Protein AF-A0A8S0QSQ4-F1 (afdb_monomer)

Sequence (179 aa):
MLLMQINSSLIIIHLLSYVNIFTGEYEYCIIQISDLVSRMQKDWPTLACPSGDGFKFWSHEWDKHGTCTTLDQHTYFQSALDLKKKANLLQVLKNAGIQPGKFYSLESVKQAIEEGIGYAPSIECNVDSSGNNQLFQVYLCVDTSASNFIQCPVFPHERCGSEIEFPSFSDQLDSHDEL

Structure (mmCIF, N/CA/C/O backbone):
data_AF-A0A8S0QSQ4-F1
#
_entry.id   AF-A0A8S0QSQ4-F1
#
loop_
_atom_site.group_PDB
_atom_site.id
_atom_site.type_symbol
_atom_site.label_atom_id
_atom_site.label_alt_id
_atom_site.label_comp_id
_atom_site.label_asym_id
_atom_site.label_entity_id
_atom_site.label_seq_id
_atom_site.pdbx_PDB_ins_code
_atom_site.Cartn_x
_atom_site.Cartn_y
_atom_site.Cartn_z
_atom_site.occupancy
_atom_site.B_iso_or_equiv
_atom_site.auth_seq_id
_atom_site.auth_comp_id
_atom_site.auth_asym_id
_atom_site.auth_atom_id
_atom_site.pdbx_PDB_model_num
ATOM 1 N N . MET A 1 1 ? 6.260 -9.760 -2.078 1.00 81.00 1 MET A N 1
ATOM 2 C CA . MET A 1 1 ? 5.383 -9.161 -1.050 1.00 81.00 1 MET A CA 1
ATOM 3 C C . MET A 1 1 ? 5.016 -7.763 -1.500 1.00 81.00 1 MET A C 1
ATOM 5 O O . MET A 1 1 ? 5.925 -6.998 -1.787 1.00 81.00 1 MET A O 1
ATOM 9 N N . LEU A 1 2 ? 3.724 -7.466 -1.623 1.00 85.94 2 LEU A N 1
ATOM 10 C CA . LEU A 1 2 ? 3.205 -6.124 -1.864 1.00 85.94 2 LEU A CA 1
ATOM 11 C C . LEU A 1 2 ? 2.980 -5.439 -0.517 1.00 85.94 2 LEU A C 1
ATOM 13 O O . LEU A 1 2 ? 2.249 -5.962 0.325 1.00 85.94 2 LEU A O 1
ATOM 17 N N . LEU A 1 3 ? 3.582 -4.271 -0.345 1.00 83.75 3 LEU A N 1
ATOM 18 C CA . LEU A 1 3 ? 3.400 -3.415 0.813 1.00 83.75 3 LEU A CA 1
ATOM 19 C C . LEU A 1 3 ? 2.612 -2.175 0.417 1.00 83.75 3 LEU A C 1
ATOM 21 O O . LEU A 1 3 ? 2.991 -1.447 -0.503 1.00 83.75 3 LEU A O 1
ATOM 25 N N . MET A 1 4 ? 1.530 -1.936 1.142 1.00 85.31 4 MET A N 1
ATOM 26 C CA . MET A 1 4 ? 0.654 -0.797 0.954 1.00 85.31 4 MET A CA 1
ATOM 27 C C . MET A 1 4 ? 0.644 0.065 2.210 1.00 85.31 4 MET A C 1
ATOM 29 O O . MET A 1 4 ? 0.297 -0.417 3.284 1.00 85.31 4 MET A O 1
ATOM 33 N N . GLN A 1 5 ? 1.001 1.337 2.075 1.00 84.62 5 GLN A N 1
ATOM 34 C CA . GLN A 1 5 ? 0.963 2.302 3.166 1.00 84.62 5 GLN A CA 1
ATOM 35 C C . GLN A 1 5 ? -0.334 3.106 3.122 1.00 84.62 5 GLN A C 1
ATOM 37 O O . GLN A 1 5 ? -0.782 3.548 2.064 1.00 84.62 5 GLN A O 1
ATOM 42 N N . ILE A 1 6 ? -0.929 3.301 4.290 1.00 80.94 6 ILE A N 1
ATOM 43 C CA . ILE A 1 6 ? -2.139 4.089 4.476 1.00 80.94 6 ILE A CA 1
ATOM 44 C C . ILE A 1 6 ? -1.739 5.565 4.624 1.00 80.94 6 ILE A C 1
ATOM 46 O O . ILE A 1 6 ? -1.000 5.916 5.541 1.00 80.94 6 ILE A O 1
ATOM 50 N N . ASN A 1 7 ? -2.180 6.430 3.703 1.00 70.06 7 ASN A N 1
ATOM 51 C CA . ASN A 1 7 ? -1.914 7.870 3.755 1.00 70.06 7 ASN A CA 1
ATOM 52 C C . ASN A 1 7 ? -3.031 8.701 3.113 1.00 70.06 7 ASN A C 1
ATOM 54 O O . ASN A 1 7 ? -3.404 8.449 1.977 1.00 70.06 7 ASN A O 1
ATOM 58 N N . SER A 1 8 ? -3.482 9.755 3.785 1.00 53.91 8 SER A N 1
ATOM 59 C CA . SER A 1 8 ? -4.371 10.802 3.260 1.00 53.91 8 SER A CA 1
ATOM 60 C C . SER A 1 8 ? -5.505 10.324 2.333 1.00 53.91 8 SER A C 1
ATOM 62 O O . SER A 1 8 ? -5.667 10.818 1.224 1.00 53.91 8 SER A O 1
ATOM 64 N N . SER A 1 9 ? -6.286 9.334 2.771 1.00 51.47 9 SER A N 1
ATOM 65 C CA . SER A 1 9 ? -7.407 8.686 2.053 1.00 51.47 9 SER A CA 1
ATOM 66 C C . SER A 1 9 ? -6.995 7.804 0.877 1.00 51.47 9 SER A C 1
ATOM 68 O O . SER A 1 9 ? -7.840 7.259 0.165 1.00 51.47 9 SER A O 1
ATOM 70 N N . LEU A 1 10 ? -5.695 7.617 0.691 1.00 55.03 10 LEU A N 1
ATOM 71 C CA . LEU A 1 10 ? -5.087 6.776 -0.316 1.00 55.03 10 LEU A CA 1
ATOM 72 C C . LEU A 1 10 ? -4.335 5.626 0.348 1.00 55.03 10 LEU A C 1
ATOM 74 O O . LEU A 1 10 ? -3.854 5.677 1.477 1.00 55.03 10 LEU A O 1
ATOM 78 N N . ILE A 1 11 ? -4.247 4.544 -0.402 1.00 69.00 11 ILE A N 1
ATOM 79 C CA . ILE A 1 11 ? -3.438 3.389 -0.050 1.00 69.00 11 ILE A CA 1
ATOM 80 C C . ILE A 1 11 ? -2.331 3.376 -1.075 1.00 69.00 11 ILE A C 1
ATOM 82 O O . ILE A 1 11 ? -2.602 3.055 -2.223 1.00 69.00 11 ILE A O 1
ATOM 86 N N . ILE A 1 12 ? -1.130 3.796 -0.731 1.00 67.50 12 ILE A N 1
ATOM 87 C CA . ILE A 1 12 ? -0.046 3.916 -1.706 1.00 67.50 12 ILE A CA 1
ATOM 88 C C . ILE A 1 12 ? 0.798 2.651 -1.693 1.00 67.50 12 ILE A C 1
ATOM 90 O O . ILE A 1 12 ? 0.898 1.987 -0.662 1.00 67.50 12 ILE A O 1
ATOM 94 N N . ILE A 1 13 ? 1.403 2.293 -2.822 1.00 75.75 13 ILE A N 1
ATOM 95 C CA . ILE A 1 13 ? 2.434 1.252 -2.793 1.00 75.75 13 ILE A CA 1
ATOM 96 C C . ILE A 1 13 ? 3.633 1.835 -2.043 1.00 75.75 13 ILE A C 1
ATOM 98 O O . ILE A 1 13 ? 3.981 2.998 -2.225 1.00 75.75 13 ILE A O 1
ATOM 102 N N . HIS A 1 14 ? 4.229 1.046 -1.162 1.00 68.12 14 HIS A N 1
ATOM 103 C CA . HIS A 1 14 ? 5.520 1.370 -0.567 1.00 68.12 14 HIS A CA 1
ATOM 104 C C . HIS A 1 14 ? 6.611 0.536 -1.232 1.00 68.12 14 HIS A C 1
ATOM 106 O O . HIS A 1 14 ? 7.651 1.076 -1.577 1.00 68.12 14 HIS A O 1
ATOM 112 N N . LEU A 1 15 ? 6.338 -0.759 -1.449 1.00 71.88 15 LEU A N 1
ATOM 113 C CA . LEU A 1 15 ? 7.323 -1.729 -1.913 1.00 71.88 15 LEU A CA 1
ATOM 114 C C . LEU A 1 15 ? 6.680 -2.964 -2.578 1.00 71.88 15 LEU A C 1
ATOM 116 O O . LEU A 1 15 ? 5.658 -3.468 -2.106 1.00 71.88 15 LEU A O 1
ATOM 120 N N . LEU A 1 16 ? 7.338 -3.514 -3.605 1.00 67.62 16 LEU A N 1
ATOM 121 C CA . LEU A 1 16 ? 7.189 -4.901 -4.048 1.00 67.62 16 LEU A CA 1
ATOM 122 C C . LEU A 1 16 ? 8.541 -5.624 -3.894 1.00 67.62 16 LEU A C 1
ATOM 124 O O . LEU A 1 16 ? 9.478 -5.344 -4.622 1.00 67.62 16 LEU A O 1
ATOM 128 N N . SER A 1 17 ? 8.681 -6.559 -2.953 1.00 70.62 17 SER A N 1
ATOM 129 C CA . SER A 1 17 ? 9.972 -7.238 -2.712 1.00 70.62 17 SER A CA 1
ATOM 130 C C . SER A 1 17 ? 9.924 -8.750 -2.885 1.00 70.62 17 SER A C 1
ATOM 132 O O . SER A 1 17 ? 8.894 -9.392 -2.645 1.00 70.62 17 SER A O 1
ATOM 134 N N . TYR A 1 18 ? 11.072 -9.317 -3.263 1.00 63.50 18 TYR A N 1
ATOM 135 C CA . TYR A 1 18 ? 11.344 -10.750 -3.228 1.00 63.50 18 TYR A CA 1
ATOM 136 C C . TYR A 1 18 ? 12.173 -11.121 -1.997 1.00 63.50 18 TYR A C 1
ATOM 138 O O . TYR A 1 18 ? 13.076 -10.386 -1.601 1.00 63.50 18 TYR A O 1
ATOM 146 N N . VAL A 1 19 ? 11.882 -12.275 -1.396 1.00 56.47 19 VAL A N 1
ATOM 147 C CA . VAL A 1 19 ? 12.707 -12.841 -0.324 1.00 56.47 19 VAL A CA 1
ATOM 148 C C . VAL A 1 19 ? 13.729 -13.779 -0.983 1.00 56.47 19 VAL A C 1
ATOM 150 O O . VAL A 1 19 ? 13.342 -14.796 -1.551 1.00 56.47 19 VAL A O 1
ATOM 153 N N . ASN A 1 20 ? 15.020 -13.435 -0.891 1.00 53.50 20 ASN A N 1
ATOM 154 C CA . ASN A 1 20 ? 16.199 -14.281 -1.175 1.00 53.50 20 ASN A CA 1
ATOM 155 C C . ASN A 1 20 ? 16.679 -14.526 -2.624 1.00 53.50 20 ASN A C 1
ATOM 157 O O . ASN A 1 20 ? 17.261 -15.580 -2.876 1.00 53.50 20 ASN A O 1
ATOM 161 N N . ILE A 1 21 ? 16.565 -13.586 -3.566 1.00 53.88 21 ILE A N 1
ATOM 162 C CA . ILE A 1 21 ? 17.275 -13.714 -4.858 1.00 53.88 21 ILE A CA 1
ATOM 163 C C . ILE A 1 21 ? 17.838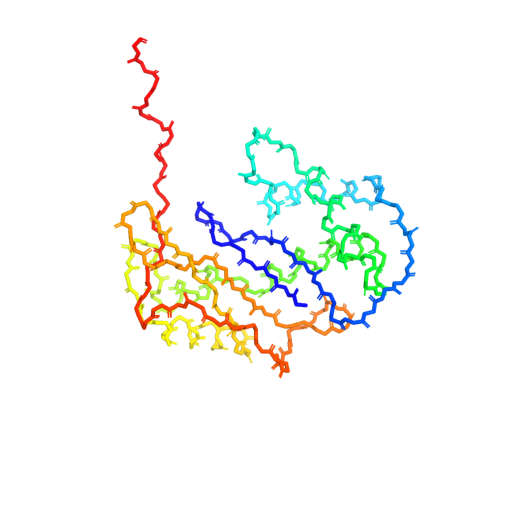 -12.347 -5.265 1.00 53.88 21 ILE A C 1
ATOM 165 O O . ILE A 1 21 ? 17.093 -11.387 -5.278 1.00 53.88 21 ILE A O 1
ATOM 169 N N . PHE A 1 22 ? 19.133 -12.239 -5.579 1.00 51.88 22 PHE A N 1
ATOM 170 C CA . PHE A 1 22 ? 19.741 -11.043 -6.187 1.00 51.88 22 PHE A CA 1
ATOM 171 C C . PHE A 1 22 ? 20.094 -11.388 -7.637 1.00 51.88 22 PHE A C 1
ATOM 173 O O . PHE A 1 22 ? 20.824 -12.358 -7.848 1.00 51.88 22 PHE A O 1
ATOM 180 N N . THR A 1 23 ? 19.567 -10.660 -8.629 1.00 54.38 23 THR A N 1
ATOM 181 C CA . THR A 1 23 ? 19.731 -11.030 -10.054 1.00 54.38 23 THR A CA 1
ATOM 182 C C . THR A 1 23 ? 20.682 -10.135 -10.862 1.00 54.38 23 THR A C 1
ATOM 184 O O . THR A 1 23 ? 20.848 -10.358 -12.057 1.00 54.38 23 THR A O 1
ATOM 187 N N . GLY A 1 24 ? 21.413 -9.216 -10.219 1.00 54.09 24 GLY A N 1
ATOM 188 C CA . GLY A 1 24 ? 22.446 -8.381 -10.856 1.00 54.09 24 GLY A CA 1
ATOM 189 C C . GLY A 1 24 ? 22.080 -6.894 -10.941 1.00 54.09 24 GLY A C 1
ATOM 190 O O . GLY A 1 24 ? 20.951 -6.500 -10.664 1.00 54.09 24 GLY A O 1
ATOM 191 N N . GLU A 1 25 ? 23.064 -6.057 -11.288 1.00 53.84 25 GLU A N 1
ATOM 192 C CA . GLU A 1 25 ? 22.948 -4.591 -11.341 1.00 53.84 25 GLU A CA 1
ATOM 193 C C . GLU A 1 25 ? 22.304 -4.130 -12.662 1.00 53.84 25 GLU A C 1
ATOM 195 O O . GLU A 1 25 ? 22.991 -3.809 -13.631 1.00 53.84 25 GLU A O 1
ATOM 200 N N . TYR A 1 26 ? 20.971 -4.112 -12.724 1.00 61.22 26 TYR A N 1
ATOM 201 C CA . TYR A 1 26 ? 20.241 -3.415 -13.788 1.00 61.22 26 TYR A CA 1
ATOM 202 C C . TYR A 1 26 ? 19.929 -1.986 -13.339 1.00 61.22 26 TYR A C 1
ATOM 204 O O . TYR A 1 26 ? 19.136 -1.784 -12.422 1.00 61.22 26 TYR A O 1
ATOM 212 N N . GLU A 1 27 ? 20.551 -1.001 -13.986 1.00 71.94 27 GLU A N 1
ATOM 213 C CA . GLU A 1 27 ? 20.380 0.422 -13.674 1.00 71.94 27 GLU A CA 1
ATOM 214 C C . GLU A 1 27 ? 18.947 0.905 -13.962 1.00 71.94 27 GLU A C 1
ATOM 216 O O . GLU A 1 27 ? 18.327 0.521 -14.959 1.00 71.94 27 GLU A O 1
ATOM 221 N N . TYR A 1 28 ? 18.412 1.760 -13.085 1.00 79.94 28 TYR A N 1
ATOM 222 C CA . TYR A 1 28 ? 17.082 2.340 -13.247 1.00 79.94 28 TYR A CA 1
ATOM 223 C C . TYR A 1 28 ? 16.980 3.222 -14.508 1.00 79.94 28 TYR A C 1
ATOM 225 O O . TYR A 1 28 ? 17.769 4.148 -14.690 1.00 79.94 28 TYR A O 1
ATOM 233 N N . CYS A 1 29 ? 15.968 3.001 -15.361 1.00 85.88 29 CYS A N 1
ATOM 234 C CA . CYS A 1 29 ? 15.795 3.738 -16.614 1.00 85.88 29 CYS A CA 1
ATOM 235 C C . CYS A 1 29 ? 14.387 4.335 -16.768 1.00 85.88 29 CYS A C 1
ATOM 237 O O . CYS A 1 29 ? 13.441 3.676 -17.194 1.00 85.88 29 CYS A O 1
ATOM 239 N N . ILE A 1 30 ? 14.264 5.647 -16.550 1.00 84.88 30 ILE A N 1
ATOM 240 C CA . ILE A 1 30 ? 12.979 6.364 -16.632 1.00 84.88 30 ILE A CA 1
ATOM 241 C C . ILE A 1 30 ? 12.222 6.169 -17.959 1.00 84.88 30 ILE A C 1
ATOM 243 O O . ILE A 1 30 ? 10.993 6.148 -17.982 1.00 84.88 30 ILE A O 1
ATOM 247 N N . ILE A 1 31 ? 12.943 6.003 -19.072 1.00 88.75 31 ILE A N 1
ATOM 248 C CA . ILE A 1 31 ? 12.343 5.829 -20.402 1.00 88.75 31 ILE A CA 1
ATOM 249 C C . ILE A 1 31 ? 11.525 4.535 -20.459 1.00 88.75 31 ILE A C 1
ATOM 251 O O . ILE A 1 31 ? 10.460 4.523 -21.079 1.00 88.75 31 ILE A O 1
ATOM 255 N N . GLN A 1 32 ? 11.979 3.480 -19.771 1.00 92.56 32 GLN A N 1
ATOM 256 C CA . GLN A 1 32 ? 11.302 2.184 -19.755 1.00 92.56 32 GLN A CA 1
ATOM 257 C C . GLN A 1 32 ? 9.939 2.234 -19.076 1.00 92.56 32 GLN A C 1
ATOM 259 O O . GLN A 1 32 ? 9.152 1.339 -19.321 1.00 92.56 32 GLN A O 1
ATOM 264 N N . ILE A 1 33 ? 9.653 3.252 -18.258 1.00 95.25 33 ILE A N 1
ATOM 265 C CA . ILE A 1 33 ? 8.409 3.370 -17.481 1.00 95.25 33 ILE A CA 1
ATOM 266 C C . ILE A 1 33 ? 7.618 4.637 -17.816 1.00 95.25 33 ILE A C 1
ATOM 268 O O . ILE A 1 33 ? 6.733 5.037 -17.060 1.00 95.25 33 ILE A O 1
ATOM 272 N N . SER A 1 34 ? 7.967 5.317 -18.910 1.00 95.75 34 SER A N 1
ATOM 273 C CA . SER A 1 34 ? 7.414 6.633 -19.252 1.00 95.75 34 SER A CA 1
ATOM 274 C C . SER A 1 34 ? 5.881 6.643 -19.355 1.00 95.75 34 SER A C 1
ATOM 276 O O . SER A 1 34 ? 5.245 7.613 -18.946 1.00 95.75 34 SER A O 1
ATOM 278 N N . ASP A 1 35 ? 5.279 5.545 -19.813 1.00 97.69 35 ASP A N 1
ATOM 279 C CA . ASP A 1 35 ? 3.831 5.325 -19.881 1.00 97.69 35 ASP A CA 1
ATOM 280 C C . ASP A 1 35 ? 3.171 5.118 -18.504 1.00 97.69 35 ASP A C 1
ATOM 282 O O . ASP A 1 35 ? 1.971 5.358 -18.344 1.00 97.69 35 ASP A O 1
ATOM 286 N N . LEU A 1 36 ? 3.943 4.717 -17.490 1.00 97.62 36 LEU A N 1
ATOM 287 C CA . LEU A 1 36 ? 3.464 4.457 -16.132 1.00 97.62 36 LEU A CA 1
ATOM 288 C C . LEU A 1 36 ? 3.554 5.681 -15.217 1.00 97.62 36 LEU A C 1
ATOM 290 O O . LEU A 1 36 ? 2.856 5.719 -14.203 1.00 97.62 36 LEU A O 1
ATOM 294 N N . VAL A 1 37 ? 4.362 6.691 -15.564 1.00 96.38 37 VAL A N 1
ATOM 295 C CA . VAL A 1 37 ? 4.702 7.822 -14.678 1.00 96.38 37 VAL A CA 1
ATOM 296 C C . VAL A 1 37 ? 3.467 8.481 -14.065 1.00 96.38 37 VAL A C 1
ATOM 298 O O . VAL A 1 37 ? 3.406 8.639 -12.850 1.00 96.38 37 VAL A O 1
ATOM 301 N N . SER A 1 38 ? 2.439 8.809 -14.854 1.00 96.19 38 SER A N 1
ATOM 302 C CA . SER A 1 38 ? 1.236 9.464 -14.315 1.00 96.19 38 SER A CA 1
ATOM 303 C C . SER A 1 38 ? 0.474 8.590 -13.311 1.00 96.19 38 SER A C 1
ATOM 305 O O . SER A 1 38 ? -0.090 9.105 -12.346 1.00 96.19 38 SER A O 1
ATOM 307 N N . ARG A 1 39 ? 0.464 7.262 -13.502 1.00 95.69 39 ARG A N 1
ATOM 308 C CA . ARG A 1 39 ? -0.117 6.324 -12.527 1.00 95.69 39 ARG A CA 1
ATOM 309 C C . ARG A 1 39 ? 0.759 6.232 -11.287 1.00 95.69 39 ARG A C 1
ATOM 311 O O . ARG A 1 39 ? 0.234 6.268 -10.184 1.00 95.69 39 ARG A O 1
ATOM 318 N N . MET A 1 40 ? 2.077 6.178 -11.452 1.00 94.88 40 MET A N 1
ATOM 319 C CA . MET A 1 40 ? 3.018 6.123 -10.333 1.00 94.88 40 MET A CA 1
ATOM 320 C C . MET A 1 40 ? 2.959 7.376 -9.456 1.00 94.88 40 MET A C 1
ATOM 322 O O . MET A 1 40 ? 2.915 7.253 -8.239 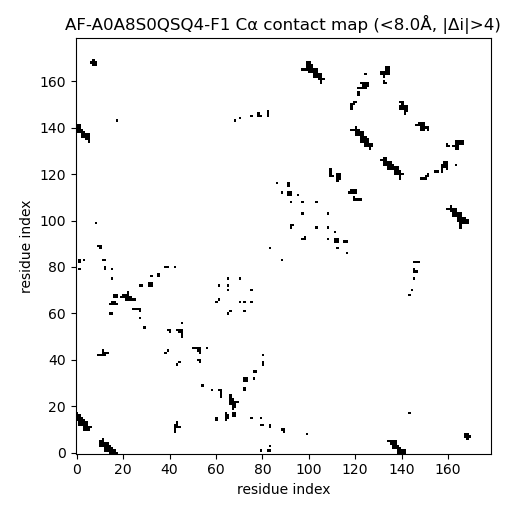1.00 94.88 40 MET A O 1
ATOM 326 N N . GLN A 1 41 ? 2.846 8.571 -10.042 1.00 94.25 41 GLN A N 1
ATOM 327 C CA . GLN A 1 41 ? 2.668 9.819 -9.286 1.00 94.25 41 GLN A CA 1
ATOM 328 C C . GLN A 1 41 ? 1.404 9.803 -8.417 1.00 94.25 41 GLN A C 1
ATOM 330 O O . GLN A 1 41 ? 1.394 10.374 -7.332 1.00 94.25 41 GLN A O 1
ATOM 335 N N . LYS A 1 42 ? 0.341 9.140 -8.883 1.00 91.94 42 LYS A N 1
ATOM 336 C CA . LYS A 1 42 ? -0.930 9.037 -8.161 1.00 91.94 42 LYS A CA 1
ATOM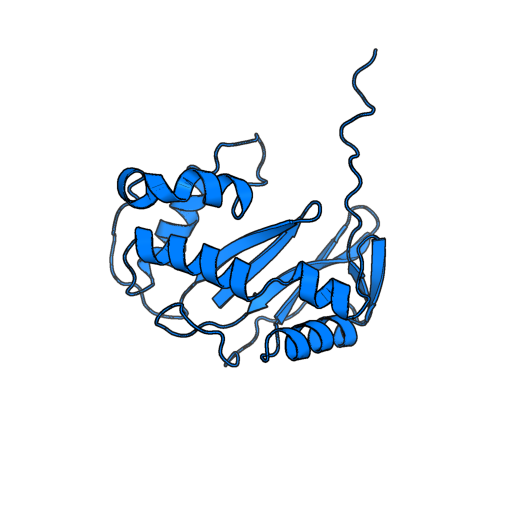 337 C C . LYS A 1 42 ? -0.929 7.926 -7.110 1.00 91.94 42 LYS A C 1
ATOM 339 O O . LYS A 1 42 ? -1.408 8.123 -5.998 1.00 91.94 42 LYS A O 1
ATOM 344 N N . ASP A 1 43 ? -0.451 6.746 -7.487 1.00 92.00 43 ASP A N 1
ATOM 345 C CA . ASP A 1 43 ? -0.649 5.502 -6.740 1.00 92.00 43 ASP A CA 1
ATOM 346 C C . ASP A 1 43 ? 0.592 5.060 -5.943 1.00 92.00 43 ASP A C 1
ATOM 348 O O . ASP A 1 43 ? 0.482 4.208 -5.057 1.00 92.00 43 ASP A O 1
ATOM 352 N N . TRP A 1 44 ? 1.757 5.641 -6.239 1.00 94.25 44 TRP A N 1
ATOM 353 C CA . TRP A 1 44 ? 3.038 5.389 -5.577 1.00 94.25 44 TRP A CA 1
ATOM 354 C C . TRP A 1 44 ? 3.844 6.696 -5.345 1.00 94.25 44 TRP A C 1
ATOM 356 O O . TRP A 1 44 ? 5.026 6.758 -5.686 1.00 94.25 44 TRP A O 1
ATOM 366 N N . PRO A 1 45 ? 3.248 7.774 -4.797 1.00 92.50 45 PRO A N 1
ATOM 367 C CA . PRO A 1 45 ? 3.968 9.023 -4.548 1.00 92.50 45 PRO A CA 1
ATOM 368 C C . PRO A 1 45 ? 5.056 8.863 -3.477 1.00 92.50 45 PRO A C 1
ATOM 370 O O . PRO A 1 45 ? 4.979 7.993 -2.608 1.00 92.50 45 PRO A O 1
ATOM 373 N N . THR A 1 46 ? 6.037 9.767 -3.487 1.00 89.88 46 THR A N 1
ATOM 374 C CA . THR A 1 46 ? 6.912 9.973 -2.325 1.00 89.88 46 THR A CA 1
ATOM 375 C C . THR A 1 46 ? 6.220 10.874 -1.302 1.00 89.88 46 THR A C 1
ATOM 377 O O . THR A 1 46 ? 5.601 11.870 -1.669 1.00 89.88 46 THR A O 1
ATOM 380 N N . LEU A 1 47 ? 6.350 10.536 -0.019 1.00 89.06 47 LEU A N 1
ATOM 381 C CA . LEU A 1 47 ? 5.875 11.352 1.109 1.00 89.06 47 LEU A CA 1
ATOM 382 C C . LEU A 1 47 ? 7.027 12.012 1.879 1.00 89.06 47 LEU A C 1
ATOM 384 O O . LEU A 1 47 ? 6.814 12.600 2.936 1.00 89.06 47 LEU A O 1
ATOM 388 N N . ALA A 1 48 ? 8.259 11.865 1.387 1.00 89.38 48 ALA A N 1
ATOM 389 C CA . ALA A 1 48 ? 9.430 12.461 2.009 1.00 89.38 48 ALA A CA 1
ATOM 390 C C . ALA A 1 48 ? 9.458 13.980 1.797 1.00 89.38 48 ALA A C 1
ATOM 392 O O . ALA A 1 48 ? 9.000 14.485 0.773 1.00 89.38 48 ALA A O 1
ATOM 393 N N . CYS A 1 49 ? 10.060 14.692 2.749 1.00 88.69 49 CYS A N 1
ATOM 394 C CA . CYS A 1 49 ? 10.343 16.117 2.624 1.00 88.69 49 CYS A CA 1
ATOM 395 C C . CYS A 1 49 ? 11.754 16.343 2.045 1.00 88.69 49 CYS A C 1
ATOM 397 O O . CYS A 1 49 ? 12.693 15.653 2.455 1.00 88.69 49 CYS A O 1
ATOM 399 N N . PRO A 1 50 ? 11.947 17.341 1.162 1.00 91.50 50 PRO A N 1
ATOM 400 C CA . PRO A 1 50 ? 10.912 18.173 0.542 1.00 91.50 50 PRO A CA 1
ATOM 401 C C . PRO A 1 50 ? 10.074 17.381 -0.474 1.00 91.50 50 PRO A C 1
ATOM 403 O O . PRO A 1 50 ? 10.533 16.357 -0.982 1.00 91.50 50 PRO A O 1
ATOM 406 N N . SER A 1 51 ? 8.877 17.889 -0.794 1.00 88.50 51 SER A N 1
ATOM 407 C CA . SER A 1 51 ? 8.013 17.315 -1.831 1.00 88.50 51 SER A CA 1
ATOM 408 C C . SER A 1 51 ? 8.793 17.062 -3.121 1.00 88.50 51 SER A C 1
ATOM 410 O O . SER A 1 51 ? 9.601 17.893 -3.546 1.00 88.50 51 SER A O 1
ATOM 412 N N . GLY A 1 52 ? 8.546 15.916 -3.752 1.00 89.94 52 GLY A N 1
ATOM 413 C CA . GLY A 1 52 ? 9.273 15.480 -4.939 1.00 89.94 52 GLY A CA 1
ATOM 414 C C . GLY A 1 52 ? 8.377 14.789 -5.958 1.00 89.94 52 GLY A C 1
ATOM 415 O O . GLY A 1 52 ? 7.257 14.386 -5.661 1.00 89.94 52 GLY A O 1
ATOM 416 N N . ASP A 1 53 ? 8.907 14.630 -7.165 1.00 92.44 53 ASP A N 1
ATOM 417 C CA . ASP A 1 53 ? 8.238 13.995 -8.309 1.00 92.44 53 ASP A CA 1
ATOM 418 C C . ASP A 1 53 ? 8.124 12.461 -8.213 1.00 92.44 53 ASP A C 1
ATOM 420 O O . ASP A 1 53 ? 7.437 11.846 -9.027 1.00 92.44 53 ASP A O 1
ATOM 424 N N . GLY A 1 54 ? 8.777 11.854 -7.218 1.00 93.25 54 GLY A N 1
ATOM 425 C CA . GLY A 1 54 ? 8.778 10.415 -6.963 1.00 93.25 54 GLY A CA 1
ATOM 426 C C . GLY A 1 54 ? 9.928 9.647 -7.618 1.00 93.25 54 GLY A C 1
ATOM 427 O O . GLY A 1 54 ? 10.247 8.560 -7.146 1.00 93.25 54 GLY A O 1
ATOM 428 N N . PHE A 1 55 ? 10.642 10.201 -8.608 1.00 93.81 55 PHE A N 1
ATOM 429 C CA . PHE A 1 55 ? 11.628 9.428 -9.383 1.00 93.81 55 PHE A CA 1
ATOM 430 C C . PHE A 1 55 ? 12.767 8.864 -8.529 1.00 93.81 55 PHE A C 1
ATOM 432 O O . PHE A 1 55 ? 13.169 7.718 -8.710 1.00 93.81 55 PHE A O 1
ATOM 439 N N . LYS A 1 56 ? 13.266 9.641 -7.558 1.00 92.19 56 LYS A N 1
ATOM 440 C CA . LYS A 1 56 ? 14.298 9.166 -6.617 1.00 92.19 56 LYS A CA 1
ATOM 441 C C . LYS A 1 56 ? 13.803 8.010 -5.751 1.00 92.19 56 LYS A C 1
ATOM 443 O O . LYS A 1 56 ? 14.569 7.099 -5.459 1.00 92.19 56 LYS A O 1
ATOM 448 N N . PHE A 1 57 ? 12.536 8.060 -5.343 1.00 93.12 57 PHE A N 1
ATOM 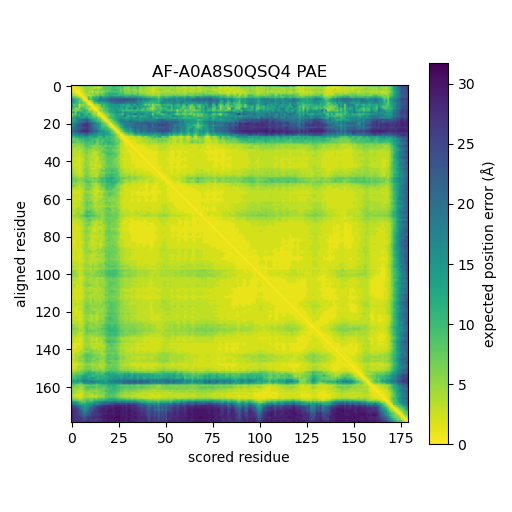449 C CA . PHE A 1 57 ? 11.929 7.002 -4.548 1.00 93.12 57 PHE A CA 1
ATOM 450 C C . PHE A 1 57 ? 11.772 5.732 -5.387 1.00 93.12 57 PHE A C 1
ATOM 452 O O . PHE A 1 57 ? 12.223 4.674 -4.974 1.00 93.12 57 PHE A O 1
ATOM 459 N N . TRP A 1 58 ? 11.259 5.838 -6.612 1.00 94.75 58 TRP A N 1
ATOM 460 C CA . TRP A 1 58 ? 11.101 4.675 -7.490 1.00 94.75 58 TRP A CA 1
ATOM 461 C C . TRP A 1 58 ? 12.433 4.052 -7.902 1.00 94.75 58 TRP A C 1
ATOM 463 O O . TRP A 1 58 ? 12.533 2.830 -7.938 1.00 94.75 58 TRP A O 1
ATOM 473 N N . SER A 1 59 ? 13.467 4.866 -8.146 1.00 92.88 59 SER A N 1
ATOM 474 C CA . SER A 1 59 ? 14.828 4.360 -8.364 1.00 92.88 59 SER A CA 1
ATOM 475 C C . SER A 1 59 ? 15.315 3.556 -7.164 1.00 92.88 59 SER A C 1
ATOM 477 O O . SER A 1 59 ? 15.771 2.435 -7.341 1.00 92.88 59 SER A O 1
ATOM 479 N N . HIS A 1 60 ? 15.144 4.075 -5.941 1.00 90.69 60 HIS A N 1
ATOM 480 C CA . HIS A 1 60 ? 15.520 3.353 -4.725 1.00 90.69 60 HIS A CA 1
ATOM 481 C C . HIS A 1 60 ? 14.799 2.005 -4.601 1.00 90.69 60 HIS A C 1
ATOM 483 O O . HIS A 1 60 ? 15.437 0.989 -4.325 1.00 90.69 60 HIS A O 1
ATOM 489 N N . GLU A 1 61 ? 13.485 1.987 -4.831 1.00 91.62 61 GLU A N 1
ATOM 490 C CA . GLU A 1 61 ? 12.682 0.764 -4.772 1.00 91.62 61 GLU A CA 1
ATOM 491 C C . GLU A 1 61 ? 13.099 -0.249 -5.847 1.00 91.62 61 GLU A C 1
ATOM 493 O O . GLU A 1 61 ? 13.181 -1.449 -5.579 1.00 91.62 61 GLU A O 1
ATOM 498 N N . TRP A 1 62 ? 13.417 0.211 -7.058 1.00 91.81 62 TRP A N 1
ATOM 499 C CA . TRP A 1 62 ? 13.951 -0.651 -8.108 1.00 91.81 62 TRP A CA 1
ATOM 500 C C . TRP A 1 62 ? 15.315 -1.233 -7.724 1.00 91.81 62 TRP A C 1
ATOM 502 O O . TRP A 1 62 ? 15.466 -2.453 -7.689 1.00 91.81 62 TRP A O 1
ATOM 512 N N . ASP A 1 63 ? 16.280 -0.381 -7.379 1.00 89.56 63 ASP A N 1
ATOM 513 C CA . ASP A 1 63 ? 17.662 -0.789 -7.119 1.00 89.56 63 ASP A CA 1
ATOM 514 C C . ASP A 1 63 ? 17.746 -1.764 -5.942 1.00 89.56 63 ASP A C 1
ATOM 516 O O . ASP A 1 63 ? 18.493 -2.743 -5.981 1.00 89.56 63 ASP A O 1
ATOM 520 N N . LYS A 1 64 ? 16.952 -1.517 -4.895 1.00 87.06 64 LYS A N 1
ATOM 521 C CA . LYS A 1 64 ? 16.972 -2.304 -3.662 1.00 87.06 64 LYS A CA 1
ATOM 522 C C . LYS A 1 64 ? 16.114 -3.565 -3.730 1.00 87.06 64 LYS A C 1
ATOM 524 O O . LYS A 1 64 ? 16.420 -4.536 -3.037 1.00 87.06 64 LYS A O 1
ATOM 529 N N . HIS A 1 65 ? 15.030 -3.555 -4.504 1.00 88.94 65 HIS A N 1
ATOM 530 C CA . HIS A 1 65 ? 14.025 -4.617 -4.453 1.00 88.94 65 HIS A CA 1
ATOM 531 C C . HIS A 1 65 ? 13.613 -5.157 -5.821 1.00 88.94 65 HIS A C 1
ATOM 533 O O . HIS A 1 65 ? 13.472 -6.372 -5.962 1.00 88.94 65 HIS A O 1
ATOM 539 N N . GLY A 1 66 ? 13.474 -4.300 -6.830 1.00 87.44 66 GLY A N 1
ATOM 540 C CA . GLY A 1 66 ? 13.174 -4.713 -8.203 1.00 87.44 66 GLY A CA 1
ATOM 541 C C . GLY A 1 66 ? 14.248 -5.614 -8.817 1.00 87.44 66 GLY A C 1
ATOM 542 O O . GLY A 1 66 ? 13.919 -6.673 -9.352 1.00 87.44 66 GLY A O 1
ATOM 543 N N . THR A 1 67 ? 15.529 -5.280 -8.628 1.00 88.19 67 THR A N 1
ATOM 544 C CA . THR A 1 67 ? 16.701 -6.073 -9.078 1.00 88.19 67 THR A CA 1
ATOM 545 C C . THR A 1 67 ? 16.807 -7.461 -8.426 1.00 88.19 67 THR A C 1
ATOM 547 O O . THR A 1 67 ? 17.544 -8.342 -8.881 1.00 88.19 67 THR A O 1
ATOM 550 N N . CYS A 1 68 ? 16.053 -7.688 -7.349 1.00 86.94 68 CYS A N 1
ATOM 551 C CA . CYS A 1 68 ? 15.942 -8.974 -6.665 1.00 86.94 68 CYS A CA 1
ATOM 552 C C . CYS A 1 68 ? 14.820 -9.866 -7.232 1.00 86.94 68 CYS A C 1
ATOM 554 O O . CYS A 1 68 ? 14.596 -10.983 -6.763 1.00 86.94 68 CYS A O 1
ATOM 556 N N . THR A 1 69 ? 14.086 -9.378 -8.230 1.00 85.38 69 THR A N 1
ATOM 557 C CA . THR A 1 69 ? 13.056 -10.134 -8.946 1.00 85.38 69 THR A CA 1
ATOM 558 C C . THR A 1 69 ? 13.586 -10.610 -10.297 1.00 85.38 69 THR A C 1
ATOM 560 O O . THR A 1 69 ? 14.602 -10.127 -10.779 1.00 85.38 69 THR A O 1
ATOM 563 N N . THR A 1 70 ? 12.887 -11.543 -10.942 1.00 88.31 70 THR A N 1
ATOM 564 C CA . THR A 1 70 ? 13.168 -11.923 -12.338 1.00 88.31 70 THR A CA 1
ATOM 565 C C . THR A 1 70 ? 12.429 -11.042 -13.351 1.00 88.31 70 THR A C 1
ATOM 567 O O . THR A 1 70 ? 12.344 -11.406 -14.522 1.00 88.31 70 THR A O 1
ATOM 570 N N . LEU A 1 71 ? 11.805 -9.950 -12.900 1.00 89.75 71 LEU A N 1
ATOM 571 C CA . LEU A 1 71 ? 11.007 -9.059 -13.736 1.00 89.75 71 LEU A CA 1
ATOM 572 C C . LEU A 1 71 ? 11.902 -7.971 -14.325 1.00 89.75 71 LEU A C 1
ATOM 574 O O . LEU A 1 71 ? 12.821 -7.488 -13.664 1.00 89.75 71 LEU A O 1
ATOM 578 N N . ASP A 1 72 ? 11.599 -7.542 -15.547 1.00 93.31 72 ASP A N 1
ATOM 579 C CA . ASP A 1 72 ? 12.134 -6.280 -16.046 1.00 93.31 72 ASP A CA 1
ATOM 580 C C . ASP A 1 72 ? 11.497 -5.088 -15.307 1.00 93.31 72 ASP A C 1
ATOM 582 O O . ASP A 1 72 ? 10.488 -5.215 -14.603 1.00 93.31 72 ASP A O 1
ATOM 586 N N . GLN A 1 73 ? 12.100 -3.913 -15.476 1.00 93.19 73 GLN A N 1
ATOM 587 C CA . GLN A 1 73 ? 11.696 -2.711 -14.763 1.00 93.19 73 GLN A CA 1
ATOM 588 C C . GLN A 1 73 ? 10.247 -2.301 -15.035 1.00 93.19 73 GLN A C 1
ATOM 590 O O . GLN A 1 73 ? 9.523 -1.965 -14.094 1.00 93.19 73 GLN A O 1
ATOM 595 N N . HIS A 1 74 ? 9.808 -2.331 -16.295 1.00 96.12 74 HIS A N 1
ATOM 596 C CA . HIS A 1 74 ? 8.437 -1.958 -16.638 1.00 96.12 74 HIS A CA 1
ATOM 597 C C . HIS A 1 74 ? 7.450 -2.932 -16.005 1.00 96.12 74 HIS A C 1
ATOM 599 O O . HIS A 1 74 ? 6.547 -2.504 -15.280 1.00 96.12 74 HIS A O 1
ATOM 605 N N . THR A 1 75 ? 7.686 -4.237 -16.167 1.00 95.50 75 THR A N 1
ATOM 606 C CA . THR A 1 75 ? 6.839 -5.286 -15.593 1.00 95.50 75 THR A CA 1
ATOM 607 C C . THR A 1 75 ? 6.764 -5.173 -14.069 1.00 95.50 75 THR A C 1
ATOM 609 O O . THR A 1 75 ? 5.675 -5.310 -13.510 1.00 95.50 75 THR A O 1
ATOM 612 N N . TYR A 1 76 ? 7.866 -4.863 -13.382 1.00 94.06 76 TYR A N 1
ATOM 613 C CA . TYR A 1 76 ? 7.893 -4.667 -11.928 1.00 94.06 76 TYR A CA 1
ATOM 614 C C . TYR A 1 76 ? 6.927 -3.563 -11.468 1.00 94.06 76 TYR A C 1
ATOM 616 O O . TYR A 1 76 ? 6.046 -3.806 -10.634 1.00 94.06 76 TYR A O 1
ATOM 624 N N . PHE A 1 77 ? 7.042 -2.363 -12.044 1.00 95.81 77 PHE A N 1
ATOM 625 C CA . PHE A 1 77 ? 6.190 -1.234 -11.669 1.00 95.81 77 PHE A CA 1
ATOM 626 C C . PHE A 1 77 ? 4.741 -1.427 -12.121 1.00 95.81 77 PHE A C 1
ATOM 628 O O . PHE A 1 77 ? 3.813 -1.157 -11.354 1.00 95.81 77 PHE A O 1
ATOM 635 N N . GLN A 1 78 ? 4.525 -1.950 -13.330 1.00 97.12 78 GLN A N 1
ATOM 636 C CA . GLN A 1 78 ? 3.189 -2.240 -13.843 1.00 97.12 78 GLN A CA 1
ATOM 637 C C . GLN A 1 78 ? 2.469 -3.268 -12.960 1.00 97.12 78 GLN A C 1
ATOM 639 O O . GLN A 1 78 ? 1.306 -3.049 -12.607 1.00 97.12 78 GLN A O 1
ATOM 644 N N . SER A 1 79 ? 3.158 -4.333 -12.542 1.00 95.56 79 SER A N 1
ATOM 645 C CA . SER A 1 79 ? 2.599 -5.371 -11.667 1.00 95.56 79 SER A CA 1
ATOM 646 C C . SER A 1 79 ? 2.219 -4.809 -10.303 1.00 95.56 79 SER A C 1
ATOM 648 O O . SER A 1 79 ? 1.119 -5.063 -9.817 1.00 95.56 79 SER A O 1
ATOM 650 N N . ALA A 1 80 ? 3.075 -3.983 -9.697 1.00 94.88 80 ALA A N 1
ATOM 651 C CA . ALA A 1 80 ? 2.769 -3.346 -8.420 1.00 94.88 80 ALA A CA 1
ATOM 652 C C . ALA A 1 80 ? 1.500 -2.472 -8.494 1.00 94.88 80 ALA A C 1
ATOM 654 O O . ALA A 1 80 ? 0.619 -2.582 -7.635 1.00 94.88 80 ALA A O 1
ATOM 655 N N . LEU A 1 81 ? 1.364 -1.659 -9.551 1.00 96.31 81 LEU A N 1
ATOM 656 C CA . LEU A 1 81 ? 0.177 -0.830 -9.790 1.00 96.31 81 LEU A CA 1
ATOM 657 C C . LEU A 1 81 ? -1.093 -1.676 -9.981 1.00 96.31 81 LEU A C 1
ATOM 659 O O . LEU A 1 81 ? -2.154 -1.339 -9.446 1.00 96.31 81 LEU A O 1
ATOM 663 N N . ASP A 1 82 ? -0.999 -2.779 -10.723 1.00 96.50 82 ASP A N 1
ATOM 664 C CA . ASP A 1 82 ? -2.140 -3.657 -10.988 1.00 96.50 82 ASP A CA 1
ATOM 665 C C . ASP A 1 82 ? -2.550 -4.453 -9.748 1.00 96.50 82 ASP A C 1
ATOM 667 O O . ASP A 1 82 ? -3.742 -4.571 -9.460 1.00 96.50 82 ASP A O 1
ATOM 671 N N . LEU A 1 83 ? -1.587 -4.923 -8.953 1.00 96.31 83 LEU A N 1
ATOM 672 C CA . LEU A 1 83 ? -1.848 -5.598 -7.684 1.00 96.31 83 LEU A CA 1
ATOM 673 C C . LEU A 1 83 ? -2.482 -4.650 -6.662 1.00 96.31 83 LEU A C 1
ATOM 675 O O . LEU A 1 83 ? -3.457 -5.032 -6.018 1.00 96.31 83 LEU A O 1
ATOM 679 N N . LYS A 1 84 ? -2.016 -3.399 -6.549 1.00 95.00 84 LYS A N 1
ATOM 680 C CA . LYS A 1 84 ? -2.673 -2.377 -5.713 1.00 95.00 84 LYS A CA 1
ATOM 681 C C . LYS A 1 84 ? -4.139 -2.203 -6.115 1.00 95.00 84 LYS A C 1
ATOM 683 O O . LYS A 1 84 ? -5.027 -2.175 -5.260 1.00 95.00 84 LYS A O 1
ATOM 688 N N . LYS A 1 85 ? -4.404 -2.083 -7.420 1.00 95.44 85 LYS A N 1
ATOM 689 C CA . LYS A 1 85 ? -5.768 -1.960 -7.948 1.00 95.44 85 LYS A CA 1
ATOM 690 C C . LYS A 1 85 ? -6.601 -3.211 -7.656 1.00 95.44 85 LYS A C 1
ATOM 692 O O . LYS A 1 85 ? -7.762 -3.076 -7.284 1.00 95.44 85 LYS A O 1
ATOM 697 N N . LYS A 1 86 ? -6.014 -4.404 -7.796 1.00 96.06 86 LYS A N 1
ATOM 698 C CA . LYS A 1 86 ? -6.652 -5.701 -7.520 1.00 96.06 86 LYS A CA 1
ATOM 699 C C . LYS A 1 86 ? -6.994 -5.872 -6.040 1.00 96.06 86 LYS A C 1
ATOM 701 O O . LYS A 1 86 ? -8.084 -6.340 -5.742 1.00 96.06 86 LYS A O 1
ATOM 706 N N . ALA A 1 87 ? -6.104 -5.467 -5.131 1.00 96.19 87 ALA A N 1
ATOM 707 C CA . ALA A 1 87 ? -6.350 -5.506 -3.690 1.00 96.19 87 ALA A CA 1
ATOM 708 C C . ALA A 1 87 ? -7.512 -4.593 -3.281 1.00 96.19 87 ALA A C 1
ATOM 710 O O . ALA A 1 87 ? -8.274 -4.943 -2.388 1.00 96.19 87 ALA A O 1
ATOM 711 N N . ASN A 1 88 ? -7.624 -3.416 -3.916 1.00 94.81 88 ASN A N 1
ATOM 712 C CA . ASN A 1 88 ? -8.677 -2.423 -3.672 1.00 94.81 88 ASN A CA 1
ATOM 713 C C . ASN A 1 88 ? -8.977 -2.212 -2.174 1.00 94.81 88 ASN A C 1
ATOM 715 O O . ASN A 1 88 ? -10.129 -2.162 -1.738 1.00 94.81 88 ASN A O 1
ATOM 719 N N . LEU A 1 89 ? -7.906 -2.127 -1.382 1.00 95.06 89 LEU A N 1
ATOM 720 C CA . LEU A 1 89 ? -7.953 -2.303 0.066 1.00 95.06 89 LEU A CA 1
ATOM 721 C C . LEU A 1 89 ? -8.902 -1.307 0.761 1.00 95.06 89 LEU A C 1
ATOM 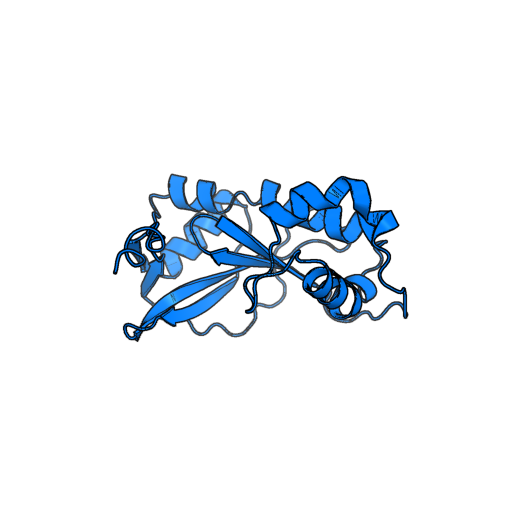723 O O . LEU A 1 89 ? -9.607 -1.677 1.693 1.00 95.06 89 LEU A O 1
ATOM 727 N N . LEU A 1 90 ? -9.015 -0.072 0.261 1.00 92.88 90 LEU A N 1
ATOM 728 C CA . LEU A 1 90 ? -9.924 0.924 0.832 1.00 92.88 90 LEU A CA 1
ATOM 729 C C . LEU A 1 90 ? -11.391 0.519 0.653 1.00 92.88 90 LEU A C 1
ATOM 731 O O . LEU A 1 90 ? -12.198 0.695 1.562 1.00 92.88 90 LEU A O 1
ATOM 735 N N . GLN A 1 91 ? -11.741 -0.037 -0.509 1.00 94.56 91 GLN A N 1
ATOM 736 C CA . GLN A 1 91 ? -13.096 -0.511 -0.764 1.00 94.56 91 GLN A CA 1
ATOM 737 C C . GLN A 1 91 ? -13.406 -1.763 0.059 1.00 94.56 91 GLN A C 1
ATOM 739 O O . GLN A 1 91 ? -14.524 -1.887 0.554 1.00 94.56 91 GLN A O 1
ATOM 744 N N . VAL A 1 92 ? -12.427 -2.656 0.233 1.00 97.12 92 VAL A N 1
ATOM 745 C CA . VAL A 1 92 ? -12.545 -3.836 1.103 1.00 97.12 92 VAL A CA 1
ATOM 746 C C . VAL A 1 92 ? -12.864 -3.414 2.538 1.00 97.12 92 VAL A C 1
ATOM 748 O O . VAL A 1 92 ? -13.887 -3.826 3.082 1.00 97.12 92 VAL A O 1
ATOM 751 N N . LEU A 1 93 ? -12.067 -2.507 3.111 1.00 96.25 93 LEU A N 1
ATOM 752 C CA . LEU A 1 93 ? -12.301 -1.976 4.457 1.00 96.25 93 LEU A CA 1
ATOM 753 C C . LEU A 1 93 ? -13.663 -1.274 4.558 1.00 96.25 93 LEU A C 1
ATOM 755 O O . LEU A 1 93 ? -14.449 -1.557 5.462 1.00 96.25 93 LEU A O 1
ATOM 759 N N . LYS A 1 94 ? -14.002 -0.429 3.578 1.00 95.12 94 LYS A N 1
ATOM 760 C CA . LYS A 1 94 ? -15.288 0.279 3.536 1.00 95.12 94 LYS A CA 1
ATOM 761 C C . LYS A 1 94 ? -16.486 -0.675 3.506 1.00 95.12 94 LYS A C 1
ATOM 763 O O . LYS A 1 94 ? -17.473 -0.412 4.190 1.00 95.12 94 LYS A O 1
ATOM 768 N N . ASN A 1 95 ? -16.413 -1.761 2.735 1.00 97.12 95 ASN A N 1
ATOM 769 C CA . ASN A 1 95 ? -17.477 -2.768 2.651 1.00 97.12 95 ASN A CA 1
ATOM 770 C C . ASN A 1 95 ? -17.700 -3.488 3.987 1.00 97.12 95 ASN A C 1
ATOM 772 O O . ASN A 1 95 ? -18.836 -3.830 4.302 1.00 97.12 95 ASN A O 1
ATOM 776 N N . ALA A 1 96 ? -16.644 -3.652 4.786 1.00 97.81 96 ALA A N 1
ATOM 777 C CA . ALA A 1 96 ? -16.713 -4.194 6.142 1.00 97.81 96 ALA A CA 1
ATOM 778 C C . ALA A 1 96 ? -17.131 -3.153 7.203 1.00 97.81 96 ALA A C 1
ATOM 780 O O . ALA A 1 96 ? -17.143 -3.445 8.395 1.00 97.81 96 ALA A O 1
ATOM 781 N N . GLY A 1 97 ? -17.461 -1.921 6.798 1.00 97.12 97 GLY A N 1
ATOM 782 C CA . GLY A 1 97 ? -17.810 -0.837 7.720 1.00 97.12 97 GLY A CA 1
ATOM 783 C C . GLY A 1 97 ? -16.609 -0.182 8.411 1.00 97.12 97 GLY A C 1
ATOM 784 O O . GLY A 1 97 ? -16.810 0.675 9.272 1.00 97.12 97 GLY A O 1
ATOM 785 N N . ILE A 1 98 ? -15.382 -0.525 8.009 1.00 96.12 98 ILE A N 1
ATOM 786 C CA . ILE A 1 98 ? -14.137 0.045 8.527 1.00 96.12 98 ILE A CA 1
ATOM 787 C C . ILE A 1 98 ? -13.827 1.331 7.754 1.00 96.12 98 ILE A C 1
ATOM 789 O O . ILE A 1 98 ? -13.427 1.324 6.590 1.00 96.12 98 ILE A O 1
ATOM 793 N N . GLN A 1 99 ? -14.069 2.460 8.410 1.00 93.31 99 GLN A N 1
ATOM 794 C CA . GLN A 1 99 ? -13.939 3.815 7.879 1.00 93.31 99 GLN A CA 1
ATOM 795 C C . GLN A 1 99 ? -12.893 4.634 8.654 1.00 93.31 99 GLN A C 1
ATOM 797 O O . GLN A 1 99 ? -12.741 4.402 9.859 1.00 93.31 99 GLN A O 1
ATOM 802 N N . PRO A 1 100 ? -12.229 5.606 7.998 1.00 92.50 100 PRO A N 1
ATOM 803 C CA . PRO A 1 100 ? -11.281 6.512 8.646 1.00 92.50 100 PRO A CA 1
ATOM 804 C C . PRO A 1 100 ? -11.886 7.283 9.835 1.00 92.50 100 PRO A C 1
ATOM 806 O O . PRO A 1 100 ? -13.080 7.585 9.844 1.00 92.50 100 PRO A O 1
ATOM 809 N N . GLY A 1 101 ? -11.048 7.643 10.808 1.00 91.81 101 GLY A N 1
ATOM 810 C CA . GLY A 1 101 ? -11.395 8.420 12.005 1.00 91.81 101 GLY A CA 1
ATOM 811 C C . GLY A 1 101 ? -11.990 7.610 13.155 1.00 91.81 101 GLY A C 1
ATOM 812 O O . GLY A 1 101 ? -12.679 8.170 14.006 1.00 91.81 101 GLY A O 1
ATOM 813 N N . LYS A 1 102 ? -11.803 6.288 13.157 1.00 94.62 102 LYS A N 1
ATOM 814 C CA . LYS A 1 102 ? -12.364 5.382 14.168 1.00 94.62 102 LYS A CA 1
ATOM 815 C C . LYS A 1 102 ? -11.361 4.304 14.555 1.00 94.62 102 LYS A C 1
ATOM 817 O O . LYS A 1 102 ? -10.435 4.003 13.804 1.00 94.62 102 LYS A O 1
ATOM 822 N N . PHE A 1 103 ? -11.612 3.697 15.708 1.00 96.50 103 PHE A N 1
ATOM 823 C CA . PHE A 1 103 ? -10.848 2.577 16.238 1.00 96.50 103 PHE A CA 1
ATOM 824 C C . PHE A 1 103 ? -11.527 1.249 15.912 1.00 96.50 103 PHE A C 1
ATOM 826 O O . PHE A 1 103 ? -12.757 1.154 15.891 1.00 96.50 103 PHE A O 1
ATOM 833 N N . TYR A 1 104 ? -10.709 0.234 15.656 1.00 97.56 104 TYR A N 1
ATOM 834 C CA . TYR A 1 104 ? -11.139 -1.119 15.327 1.00 97.56 104 TYR A CA 1
ATOM 835 C C . TYR A 1 104 ? -10.219 -2.127 16.003 1.00 97.56 104 TYR A C 1
ATOM 837 O O . TYR A 1 104 ? -9.034 -1.856 16.209 1.00 97.56 104 TYR A O 1
ATOM 845 N N . SER A 1 105 ? -10.731 -3.323 16.299 1.00 97.75 105 SER A N 1
ATOM 846 C CA . SER A 1 105 ? -9.842 -4.402 16.720 1.00 97.75 105 SER A CA 1
ATOM 847 C C . SER A 1 105 ? -8.937 -4.801 15.554 1.00 97.75 105 SER A C 1
ATOM 849 O O . SER A 1 105 ? -9.393 -4.895 14.410 1.00 97.75 105 SER A O 1
ATOM 851 N N . LEU A 1 106 ? -7.665 -5.080 15.840 1.00 96.31 106 LEU A N 1
ATOM 852 C CA . LEU A 1 106 ? -6.708 -5.556 14.839 1.00 96.31 106 LEU A CA 1
ATOM 853 C C . LEU A 1 106 ? -7.244 -6.791 14.097 1.00 96.31 106 LEU A C 1
ATOM 855 O O . LEU A 1 106 ? -7.090 -6.908 12.883 1.00 96.31 106 LEU A O 1
ATOM 859 N N . GLU A 1 107 ? -7.910 -7.690 14.823 1.00 96.81 107 GLU A N 1
ATOM 860 C CA . GLU A 1 107 ? -8.536 -8.893 14.271 1.00 96.81 107 GLU A CA 1
ATOM 861 C C . GLU A 1 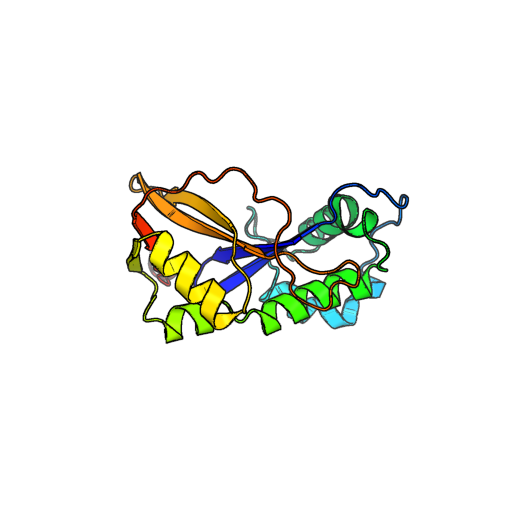107 ? -9.630 -8.559 13.250 1.00 96.81 107 GLU A C 1
ATOM 863 O O . GLU A 1 107 ? -9.618 -9.117 12.157 1.00 96.81 107 GLU A O 1
ATOM 868 N N . SER A 1 108 ? -10.514 -7.595 13.544 1.00 98.06 108 SER A N 1
ATOM 869 C CA . SER A 1 108 ? -11.571 -7.192 12.604 1.00 98.06 108 SER A CA 1
ATOM 870 C C . SER A 1 108 ? -11.008 -6.606 11.307 1.00 98.06 108 SER A C 1
ATOM 872 O O . SER A 1 108 ? -11.527 -6.885 10.226 1.00 98.06 108 SER A O 1
ATOM 874 N N . VAL A 1 109 ? -9.905 -5.852 11.394 1.00 97.75 109 VAL A N 1
ATOM 875 C CA . VAL A 1 109 ? -9.208 -5.308 10.221 1.00 97.75 109 VAL A CA 1
ATOM 876 C C . VAL A 1 109 ? -8.593 -6.436 9.394 1.00 97.75 109 VAL A C 1
ATOM 878 O O . VAL A 1 109 ? -8.783 -6.469 8.180 1.00 97.75 109 VAL A O 1
ATOM 881 N N . LYS A 1 110 ? -7.899 -7.388 10.029 1.00 97.06 110 LYS A N 1
ATOM 882 C CA . LYS A 1 110 ? -7.318 -8.545 9.330 1.00 97.06 110 LYS A CA 1
ATOM 883 C C . LYS A 1 110 ? -8.385 -9.399 8.654 1.00 97.06 110 LYS A C 1
ATOM 885 O O . LYS A 1 110 ? -8.229 -9.712 7.478 1.00 97.06 110 LYS A O 1
ATOM 890 N N . GLN A 1 111 ? -9.468 -9.712 9.365 1.00 98.25 111 GLN A N 1
ATOM 891 C CA . GLN A 1 111 ? -10.568 -10.520 8.848 1.00 98.25 111 GLN A CA 1
ATOM 892 C C . GLN A 1 111 ? -11.248 -9.845 7.654 1.00 98.25 111 GLN A C 1
ATOM 894 O O . GLN A 1 111 ? -11.446 -10.486 6.628 1.00 98.25 111 GLN A O 1
ATOM 899 N N . ALA A 1 112 ? -11.539 -8.544 7.736 1.00 98.44 112 ALA A N 1
ATOM 900 C CA . ALA A 1 112 ? -12.134 -7.806 6.623 1.00 98.44 112 ALA A CA 1
ATOM 901 C C . ALA A 1 112 ? -11.270 -7.872 5.354 1.00 98.44 112 ALA A C 1
ATOM 903 O O . ALA A 1 112 ? -11.779 -8.048 4.246 1.00 98.44 112 ALA A O 1
ATOM 904 N N . ILE A 1 113 ? -9.951 -7.740 5.513 1.00 97.94 113 ILE A N 1
ATOM 905 C CA . ILE A 1 113 ? -9.002 -7.814 4.400 1.00 97.94 113 ILE A CA 1
ATOM 906 C C . ILE A 1 113 ? -8.915 -9.240 3.851 1.00 97.94 113 ILE A C 1
ATOM 908 O O . ILE A 1 113 ? -8.942 -9.421 2.635 1.00 97.94 113 ILE A O 1
ATOM 912 N N . GLU A 1 114 ? -8.844 -10.242 4.726 1.00 98.12 114 GLU A N 1
ATOM 913 C CA . GLU A 1 114 ? -8.800 -11.650 4.338 1.00 98.12 114 GLU A CA 1
ATOM 914 C C . GLU A 1 114 ? -10.065 -12.074 3.585 1.00 98.12 114 GLU A C 1
ATOM 916 O O . GLU A 1 114 ? -9.960 -12.684 2.526 1.00 98.12 114 GLU A O 1
ATOM 921 N N . GLU A 1 115 ? -11.251 -11.683 4.050 1.00 98.19 115 GLU A N 1
ATOM 922 C CA . GLU A 1 115 ? -12.520 -11.958 3.366 1.00 98.19 115 GLU A CA 1
ATOM 923 C C . GLU A 1 115 ? -12.621 -11.239 2.013 1.00 98.19 115 GLU A C 1
ATOM 925 O O . GLU A 1 115 ? -13.148 -11.794 1.048 1.00 98.19 115 GLU A O 1
ATOM 930 N N . GLY A 1 116 ? -12.103 -10.010 1.916 1.00 97.62 116 GLY A N 1
ATOM 931 C CA . GLY A 1 116 ? -12.154 -9.222 0.684 1.00 97.62 116 GLY A CA 1
ATOM 932 C C . GLY A 1 116 ? -11.139 -9.638 -0.383 1.00 97.62 116 GLY A 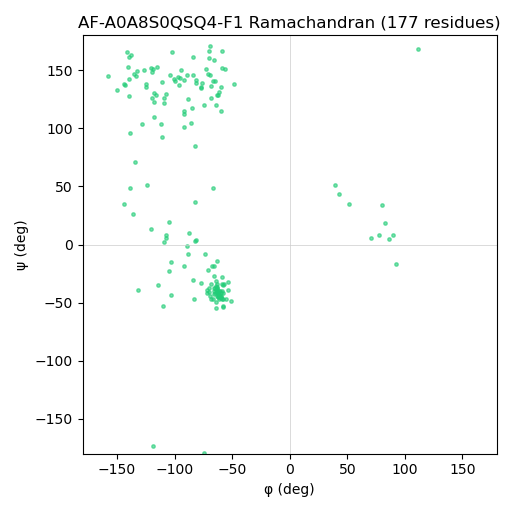C 1
ATOM 933 O O . GLY A 1 116 ? -11.423 -9.516 -1.574 1.00 97.62 116 GLY A O 1
ATOM 934 N N . ILE A 1 117 ? -9.958 -10.110 0.025 1.00 96.81 117 ILE A N 1
ATOM 935 C CA . ILE A 1 117 ? -8.838 -10.439 -0.877 1.00 96.81 117 ILE A CA 1
ATOM 936 C C . ILE A 1 117 ? -8.667 -11.958 -1.051 1.00 96.81 117 ILE A C 1
ATOM 938 O O . ILE A 1 117 ? -8.122 -12.406 -2.061 1.00 96.81 117 ILE A O 1
ATOM 942 N N . GLY A 1 118 ? -9.155 -12.755 -0.099 1.00 97.62 118 GLY A N 1
ATOM 943 C CA . GLY A 1 118 ? -9.023 -14.213 -0.049 1.00 97.62 118 GLY A CA 1
ATOM 944 C C . GLY A 1 118 ? -7.737 -14.712 0.617 1.00 97.62 118 GLY A C 1
ATOM 945 O O . GLY A 1 118 ? -7.480 -15.913 0.595 1.00 97.62 118 GLY A O 1
ATOM 946 N N . TYR A 1 119 ? -6.920 -13.811 1.173 1.00 96.75 119 TYR A N 1
ATOM 947 C CA . TYR A 1 119 ? -5.638 -14.136 1.801 1.00 96.75 119 TYR A CA 1
ATOM 948 C C . TYR A 1 119 ? -5.386 -13.260 3.025 1.00 96.75 119 TYR A C 1
ATOM 950 O O . TYR A 1 119 ? -5.591 -12.045 2.975 1.00 96.75 119 TYR A O 1
ATOM 958 N N . ALA A 1 120 ? -4.889 -13.875 4.098 1.00 95.12 120 ALA A N 1
ATOM 959 C CA . ALA A 1 120 ? -4.573 -13.183 5.341 1.00 95.12 120 ALA A CA 1
ATOM 960 C C . ALA A 1 120 ? -3.467 -12.122 5.142 1.00 95.12 120 ALA A C 1
ATOM 962 O O . ALA A 1 120 ? -2.393 -12.453 4.620 1.00 95.12 120 ALA A O 1
ATOM 963 N N . PRO A 1 121 ? -3.678 -10.864 5.576 1.00 95.19 121 PRO A N 1
ATOM 964 C CA . PRO A 1 121 ? -2.640 -9.839 5.546 1.00 95.19 121 PRO A CA 1
ATOM 965 C C . PRO A 1 121 ? -1.718 -9.908 6.773 1.00 95.19 121 PRO A C 1
ATOM 967 O O . PRO A 1 121 ? -2.106 -10.391 7.837 1.00 95.19 121 PRO A O 1
ATOM 970 N N . SER A 1 122 ? -0.536 -9.296 6.663 1.00 93.19 122 SER A N 1
ATOM 971 C CA . SER A 1 122 ? 0.173 -8.767 7.840 1.00 93.19 122 SER A CA 1
ATOM 972 C C . SER A 1 122 ? -0.154 -7.294 8.007 1.00 93.19 122 SER A C 1
ATOM 974 O O . SER A 1 122 ? -0.238 -6.567 7.014 1.00 93.19 122 SER A O 1
ATOM 976 N N . ILE A 1 123 ? -0.279 -6.845 9.251 1.00 93.50 123 ILE A N 1
ATOM 977 C CA . ILE A 1 123 ? -0.529 -5.442 9.568 1.00 93.50 123 ILE A CA 1
ATOM 978 C C . ILE A 1 123 ? 0.640 -4.902 10.379 1.00 93.50 123 ILE A C 1
ATOM 980 O O . ILE A 1 123 ? 1.039 -5.490 11.384 1.00 93.50 123 ILE A O 1
ATOM 984 N N . GLU A 1 124 ? 1.156 -3.759 9.951 1.00 92.81 124 GLU A N 1
ATOM 985 C CA . GLU A 1 124 ? 2.083 -2.956 10.729 1.00 92.81 124 GLU A CA 1
ATOM 986 C C . GLU A 1 124 ? 1.406 -1.660 11.155 1.00 92.81 124 GLU A C 1
ATOM 988 O O . GLU A 1 124 ? 0.668 -1.018 10.398 1.00 92.81 124 GLU A O 1
ATOM 993 N N . CYS A 1 125 ? 1.687 -1.289 12.397 1.00 93.56 125 CYS A N 1
ATOM 994 C CA . CYS A 1 125 ? 1.164 -0.104 13.034 1.00 93.56 125 CYS A CA 1
ATOM 995 C C . CYS A 1 125 ? 2.318 0.805 13.430 1.00 93.56 125 CYS A C 1
ATOM 997 O O . CYS A 1 125 ? 3.403 0.339 13.787 1.00 93.56 125 CYS A O 1
ATOM 999 N N . ASN A 1 126 ? 2.065 2.106 13.407 1.00 92.31 126 ASN A N 1
ATOM 1000 C CA . ASN A 1 126 ? 2.932 3.088 14.038 1.00 92.31 126 ASN A CA 1
ATOM 1001 C C . ASN A 1 126 ? 2.145 3.827 15.131 1.00 92.31 126 ASN A C 1
ATOM 1003 O O . ASN A 1 126 ? 1.032 3.432 15.486 1.00 92.31 126 ASN A O 1
ATOM 1007 N N . VAL A 1 127 ? 2.762 4.851 15.713 1.00 92.50 127 VAL A N 1
ATOM 1008 C CA . VAL A 1 127 ? 2.143 5.687 16.741 1.00 92.50 127 VAL A CA 1
ATOM 1009 C C . VAL A 1 127 ? 2.022 7.104 16.193 1.00 92.50 127 VAL A C 1
ATOM 1011 O O . VAL A 1 127 ? 3.002 7.630 15.663 1.00 92.50 127 VAL A O 1
ATOM 1014 N N . ASP A 1 128 ? 0.829 7.691 16.273 1.00 90.50 128 ASP A N 1
ATOM 1015 C CA . ASP A 1 128 ? 0.584 9.074 15.854 1.00 90.50 128 ASP A CA 1
ATOM 1016 C C . ASP A 1 128 ? 1.150 10.098 16.867 1.00 90.50 128 ASP A C 1
ATOM 1018 O O . ASP A 1 128 ? 1.734 9.747 17.896 1.00 90.50 128 ASP A O 1
ATOM 1022 N N . SER A 1 129 ? 0.982 11.395 16.593 1.00 90.69 129 SER A N 1
ATOM 1023 C CA . SER A 1 129 ? 1.423 12.466 17.502 1.00 90.69 129 SER A CA 1
ATOM 1024 C C . SER A 1 129 ? 0.642 12.523 18.823 1.00 90.69 129 SER A C 1
ATOM 1026 O O . SER A 1 129 ? 1.133 13.114 19.787 1.00 90.69 129 SER A O 1
ATOM 1028 N N . SER A 1 130 ? -0.542 11.911 18.881 1.00 91.38 130 SER A N 1
ATOM 1029 C CA . SER A 1 130 ? -1.392 11.807 20.072 1.00 91.38 130 SER A CA 1
ATOM 1030 C C . SER A 1 130 ? -1.067 10.577 20.929 1.00 91.38 130 SER A C 1
ATOM 1032 O O . SER A 1 130 ? -1.580 10.453 22.040 1.00 91.38 130 SER A O 1
ATOM 1034 N N . GLY A 1 131 ? -0.203 9.678 20.447 1.00 91.25 131 GLY A N 1
ATOM 1035 C CA . GLY A 1 131 ? 0.144 8.427 21.116 1.00 91.25 131 GLY A CA 1
ATOM 1036 C C . GLY A 1 131 ? -0.755 7.238 20.753 1.00 91.25 131 GLY A C 1
ATOM 1037 O O . GLY A 1 131 ? -0.619 6.178 21.367 1.00 91.25 131 GLY A O 1
ATOM 1038 N N . ASN A 1 132 ? -1.647 7.374 19.772 1.00 91.31 132 ASN A N 1
ATOM 1039 C CA . ASN A 1 132 ? -2.532 6.307 19.314 1.00 91.31 132 ASN A CA 1
ATOM 1040 C C . ASN A 1 132 ? -1.769 5.313 18.437 1.00 91.31 132 ASN A C 1
ATOM 1042 O O . ASN A 1 132 ? -1.029 5.703 17.534 1.00 91.31 132 ASN A O 1
ATOM 1046 N N . ASN A 1 133 ? -1.975 4.013 18.668 1.00 93.69 133 ASN A N 1
ATOM 1047 C CA . ASN A 1 133 ? -1.521 2.982 17.738 1.00 93.69 133 ASN A CA 1
ATOM 1048 C C . ASN A 1 133 ? -2.448 2.994 16.518 1.00 93.69 133 ASN A C 1
ATOM 1050 O O . ASN A 1 133 ? -3.652 2.797 16.667 1.00 93.69 133 ASN A O 1
ATOM 1054 N N . GLN A 1 134 ? -1.904 3.233 15.331 1.00 93.31 134 GLN A N 1
ATOM 1055 C CA . GLN A 1 134 ? -2.701 3.416 14.121 1.00 93.31 134 GLN A CA 1
ATOM 1056 C C . GLN A 1 134 ? -2.259 2.477 13.001 1.00 93.31 134 GLN A C 1
ATOM 1058 O O . GLN A 1 134 ? -1.083 2.115 12.891 1.00 93.31 134 GLN A O 1
ATOM 1063 N N . LEU A 1 135 ? -3.214 2.104 12.151 1.00 93.94 135 LEU A N 1
ATOM 1064 C CA . LEU A 1 135 ? -2.981 1.335 10.939 1.00 93.94 135 LEU A CA 1
ATOM 1065 C C . LEU A 1 135 ? -2.024 2.104 10.023 1.00 93.94 135 LEU A C 1
ATOM 1067 O O . LEU A 1 135 ? -2.374 3.162 9.501 1.00 93.94 135 LEU A O 1
ATOM 1071 N N . PHE A 1 136 ? -0.834 1.549 9.799 1.00 92.38 136 PHE A N 1
ATOM 1072 C CA . PHE A 1 136 ? 0.206 2.202 9.010 1.00 92.38 136 PHE A CA 1
ATOM 1073 C C . PHE A 1 136 ? 0.423 1.499 7.672 1.00 92.38 136 PHE A C 1
ATOM 1075 O O . PHE A 1 136 ? 0.348 2.125 6.612 1.00 92.38 136 PHE A O 1
ATOM 1082 N N . GLN A 1 137 ? 0.659 0.190 7.708 1.00 92.19 137 GLN A N 1
ATOM 1083 C CA . GLN A 1 137 ? 1.031 -0.587 6.535 1.00 92.19 137 GLN A CA 1
ATOM 1084 C C . GLN A 1 137 ? 0.329 -1.949 6.503 1.00 92.19 137 GLN A C 1
ATOM 1086 O O . GLN A 1 137 ? 0.144 -2.605 7.526 1.00 92.19 137 GLN A O 1
ATOM 1091 N N . VAL A 1 138 ? -0.055 -2.373 5.297 1.00 93.88 138 VAL A N 1
ATOM 1092 C CA . VAL A 1 138 ? -0.662 -3.677 5.014 1.00 93.88 138 VAL A CA 1
ATOM 1093 C C . VAL A 1 138 ? 0.223 -4.445 4.045 1.00 93.88 138 VAL A C 1
ATOM 1095 O O . VAL A 1 138 ? 0.544 -3.963 2.956 1.00 93.88 138 VAL A O 1
ATOM 1098 N N . TYR A 1 139 ? 0.578 -5.664 4.434 1.00 92.94 139 TYR A N 1
ATOM 1099 C CA . TYR A 1 139 ? 1.413 -6.574 3.666 1.00 92.94 139 TYR A CA 1
ATOM 1100 C C . TYR A 1 139 ? 0.572 -7.711 3.090 1.00 92.94 139 TYR A C 1
ATOM 1102 O O . TYR A 1 139 ? -0.140 -8.398 3.825 1.00 92.94 139 TYR A O 1
ATOM 1110 N N . LEU A 1 140 ? 0.708 -7.948 1.786 1.00 94.31 140 LEU A N 1
ATOM 1111 C CA . LEU A 1 140 ? 0.127 -9.091 1.079 1.00 94.31 140 LEU A CA 1
ATOM 1112 C C . LEU A 1 140 ? 1.221 -9.857 0.335 1.00 94.31 140 LEU A C 1
ATOM 1114 O O . LEU A 1 140 ? 2.099 -9.265 -0.301 1.00 94.31 140 LEU A O 1
ATOM 1118 N N . CYS A 1 141 ? 1.177 -11.186 0.368 1.00 93.88 141 CYS A N 1
ATOM 1119 C CA . CYS A 1 141 ? 2.107 -11.999 -0.409 1.00 93.88 141 CYS A CA 1
ATOM 1120 C C . CYS A 1 141 ? 1.609 -12.187 -1.836 1.00 93.88 141 CYS A C 1
ATOM 1122 O O . CYS A 1 141 ? 0.412 -12.247 -2.102 1.00 93.88 141 CYS A O 1
ATOM 1124 N N . VAL A 1 142 ? 2.562 -12.244 -2.761 1.00 93.06 142 VAL A N 1
ATOM 1125 C CA . VAL A 1 142 ? 2.322 -12.310 -4.202 1.00 93.06 142 VAL A CA 1
ATOM 1126 C C . VAL A 1 142 ? 3.222 -13.403 -4.767 1.00 93.06 142 VAL A C 1
ATOM 1128 O O . VAL A 1 142 ? 4.333 -13.589 -4.262 1.00 93.06 142 VAL A O 1
ATOM 1131 N N . ASP A 1 143 ? 2.744 -14.128 -5.776 1.00 91.38 143 ASP A N 1
ATOM 1132 C CA . ASP A 1 143 ? 3.530 -15.131 -6.499 1.00 91.38 143 ASP A CA 1
ATOM 1133 C C . ASP A 1 143 ? 4.800 -14.552 -7.170 1.00 91.38 143 ASP A C 1
ATOM 1135 O O . ASP A 1 143 ? 4.992 -13.340 -7.280 1.00 91.38 143 ASP A O 1
ATOM 1139 N N . THR A 1 144 ? 5.711 -15.433 -7.603 1.00 87.31 144 THR A N 1
ATOM 1140 C CA . THR A 1 144 ? 6.964 -15.073 -8.310 1.00 87.31 144 THR A CA 1
ATOM 1141 C C . THR A 1 144 ? 6.745 -14.300 -9.596 1.00 87.31 144 THR A C 1
ATOM 1143 O O . THR A 1 144 ? 7.590 -13.492 -9.965 1.00 87.31 144 THR A O 1
ATOM 1146 N N . SER A 1 145 ? 5.602 -14.500 -10.244 1.00 89.25 145 SER A N 1
ATOM 1147 C CA . SER A 1 14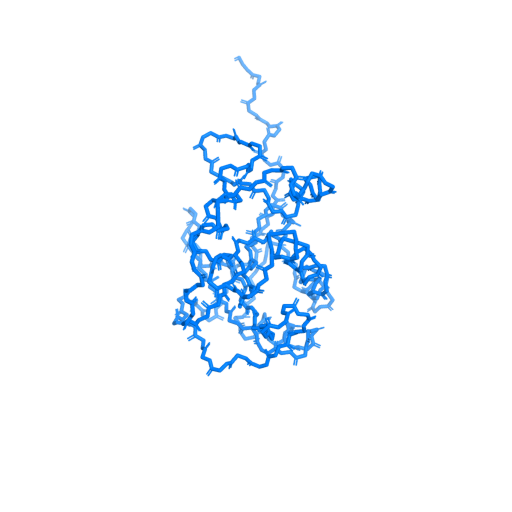5 ? 5.194 -13.775 -11.444 1.00 89.25 145 SER A CA 1
ATOM 1148 C C . SER A 1 145 ? 4.556 -12.410 -11.169 1.00 89.25 145 SER A C 1
ATOM 1150 O O . SER A 1 145 ? 4.079 -11.778 -12.108 1.00 89.25 145 SER A O 1
ATOM 1152 N N . ALA A 1 146 ? 4.482 -11.971 -9.908 1.00 91.56 146 ALA A N 1
ATOM 1153 C CA . ALA A 1 146 ? 3.841 -10.724 -9.494 1.00 91.56 146 ALA A CA 1
ATOM 1154 C C . ALA A 1 146 ? 2.401 -10.538 -10.024 1.00 91.56 146 ALA A C 1
ATOM 1156 O O . ALA A 1 146 ? 1.969 -9.427 -10.317 1.00 91.56 146 ALA A O 1
ATOM 1157 N N . SER A 1 147 ? 1.639 -11.628 -10.145 1.00 91.88 147 SER A N 1
ATOM 1158 C CA . SER A 1 147 ? 0.331 -11.632 -10.820 1.00 91.88 147 SER A CA 1
ATOM 1159 C C . SER A 1 147 ? -0.836 -11.926 -9.873 1.00 91.88 147 SER A C 1
ATOM 1161 O O . SER A 1 147 ? -1.939 -11.375 -10.014 1.00 91.88 147 SER A O 1
ATOM 1163 N N . ASN A 1 148 ? -0.624 -12.786 -8.875 1.00 94.81 148 ASN A N 1
ATOM 1164 C CA . ASN A 1 148 ? -1.670 -13.193 -7.940 1.00 94.81 148 ASN A CA 1
ATOM 1165 C C . ASN A 1 148 ? -1.219 -13.127 -6.492 1.00 94.81 148 ASN A C 1
ATOM 1167 O O . ASN A 1 148 ? -0.055 -13.359 -6.171 1.00 94.81 148 ASN A O 1
ATOM 1171 N N . PHE A 1 149 ? -2.187 -12.847 -5.621 1.00 96.50 149 PHE A N 1
ATOM 1172 C CA . PHE A 1 149 ? -2.008 -13.000 -4.188 1.00 96.50 149 PHE A CA 1
ATOM 1173 C C . PHE A 1 149 ? -1.916 -14.479 -3.822 1.00 96.50 149 PHE A C 1
ATOM 1175 O O . PHE A 1 149 ? -2.546 -15.323 -4.462 1.00 96.50 149 PHE A O 1
ATOM 1182 N N . ILE A 1 150 ? -1.112 -14.765 -2.804 1.00 95.31 150 ILE A N 1
ATOM 1183 C CA . ILE A 1 150 ? -0.889 -16.100 -2.252 1.00 95.31 150 ILE A CA 1
ATOM 1184 C C . ILE A 1 150 ? -0.866 -16.023 -0.727 1.00 95.31 150 ILE A C 1
ATOM 1186 O O . ILE A 1 150 ? -0.637 -14.956 -0.154 1.00 95.31 150 ILE A O 1
ATOM 1190 N N . GLN A 1 151 ? -1.020 -17.172 -0.070 1.00 94.88 151 GLN A N 1
ATOM 1191 C CA . GLN A 1 151 ? -0.822 -17.261 1.371 1.00 94.88 151 GLN A CA 1
ATOM 1192 C C . GLN A 1 151 ? 0.623 -16.892 1.724 1.00 94.88 151 GLN A C 1
ATOM 1194 O O . GLN A 1 151 ? 1.567 -17.419 1.131 1.00 94.88 151 GLN A O 1
ATOM 1199 N N . CYS A 1 152 ? 0.802 -16.007 2.706 1.00 89.94 152 CYS A N 1
ATOM 1200 C CA . CYS A 1 152 ? 2.132 -15.661 3.184 1.00 89.94 152 CYS A CA 1
ATOM 1201 C C . CYS A 1 152 ? 2.783 -16.845 3.916 1.00 89.94 152 CYS A C 1
ATOM 1203 O O . CYS A 1 152 ? 2.199 -17.350 4.876 1.00 89.94 152 CYS A O 1
ATOM 1205 N N . PRO A 1 153 ? 3.998 -17.275 3.520 1.00 87.25 153 PRO A N 1
ATOM 1206 C CA . PRO A 1 153 ? 4.716 -18.332 4.232 1.00 87.25 153 PRO A CA 1
ATOM 1207 C C . PRO A 1 153 ? 5.189 -17.891 5.620 1.00 87.25 153 PRO A C 1
ATOM 1209 O O . PRO A 1 153 ? 5.254 -18.695 6.544 1.00 87.25 153 PRO A O 1
ATOM 1212 N N . VAL A 1 154 ? 5.554 -16.613 5.745 1.00 83.25 154 VAL A N 1
ATOM 1213 C CA . VAL A 1 154 ? 6.064 -15.993 6.969 1.00 83.25 154 VAL A CA 1
ATOM 1214 C C . VAL A 1 154 ? 5.528 -14.571 7.032 1.00 83.25 154 VAL A C 1
ATOM 1216 O O . VAL A 1 154 ? 5.523 -13.867 6.021 1.00 83.25 154 VAL A O 1
ATOM 1219 N N . PHE A 1 155 ? 5.106 -14.155 8.221 1.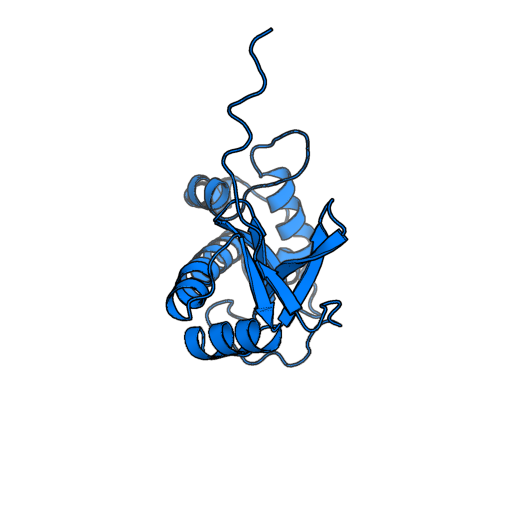00 76.75 155 PHE A N 1
ATOM 1220 C CA . PHE A 1 155 ? 4.732 -12.775 8.497 1.00 76.75 155 PHE A CA 1
ATOM 1221 C C . PHE A 1 155 ? 5.878 -12.046 9.209 1.00 76.75 155 PHE A C 1
ATOM 1223 O O . PHE A 1 155 ? 6.538 -12.648 10.065 1.00 76.75 155 PHE A O 1
ATOM 1230 N N . PRO A 1 156 ? 6.143 -10.770 8.880 1.00 71.94 156 PRO A N 1
ATOM 1231 C CA . PRO A 1 156 ? 7.001 -9.934 9.709 1.00 71.94 156 PRO A CA 1
ATOM 1232 C C . PRO A 1 156 ? 6.436 -9.826 11.135 1.00 71.94 156 PRO A C 1
ATOM 1234 O O . PRO A 1 156 ? 5.232 -9.945 11.358 1.00 71.94 156 PRO A O 1
ATOM 1237 N N . HIS A 1 157 ? 7.312 -9.618 12.121 1.00 70.81 157 HIS A N 1
ATOM 1238 C CA . HIS A 1 157 ? 6.881 -9.434 13.507 1.00 70.81 157 HIS A CA 1
ATOM 1239 C C . HIS A 1 157 ? 6.045 -8.158 13.652 1.00 70.81 157 HIS A C 1
ATOM 1241 O O . HIS A 1 157 ? 6.531 -7.054 13.414 1.00 70.81 157 HIS A O 1
ATOM 1247 N N . GLU A 1 158 ? 4.802 -8.323 14.090 1.00 72.44 158 GLU A N 1
ATOM 1248 C CA . GLU A 1 158 ? 3.827 -7.243 14.209 1.00 72.44 158 GLU A CA 1
ATOM 1249 C C . GLU A 1 158 ? 4.025 -6.443 15.507 1.00 72.44 158 GLU A C 1
ATOM 1251 O O . GLU A 1 158 ? 4.316 -6.999 16.568 1.00 72.44 158 GLU A O 1
ATOM 1256 N N . ARG A 1 159 ? 3.842 -5.119 15.432 1.00 79.62 159 ARG A N 1
ATOM 1257 C CA . ARG A 1 159 ? 3.851 -4.198 16.585 1.00 79.62 159 ARG A CA 1
ATOM 1258 C C . ARG A 1 159 ? 2.552 -3.396 16.655 1.00 79.62 159 ARG A C 1
ATOM 1260 O O . ARG A 1 159 ? 2.560 -2.170 16.725 1.00 79.62 159 ARG A O 1
ATOM 1267 N N . CYS A 1 160 ? 1.434 -4.106 16.600 1.00 90.94 160 CYS A N 1
ATOM 1268 C CA . CYS A 1 160 ? 0.106 -3.520 16.721 1.00 90.94 160 CYS A CA 1
ATOM 1269 C C . CYS A 1 160 ? -0.490 -3.803 18.102 1.00 90.94 160 CYS A C 1
ATOM 1271 O O . CYS A 1 160 ? -0.261 -4.866 18.682 1.00 90.94 160 CYS A O 1
ATOM 1273 N N . GLY A 1 161 ? -1.265 -2.849 18.618 1.00 90.25 161 GLY A N 1
ATOM 1274 C CA . GLY A 1 161 ? -2.155 -3.089 19.752 1.00 90.25 161 GLY A CA 1
ATOM 1275 C C . GLY A 1 161 ? -3.326 -3.998 19.363 1.00 90.25 161 GLY A C 1
ATOM 1276 O O . GLY A 1 161 ? -3.550 -4.279 18.186 1.00 90.25 161 GLY A O 1
ATOM 1277 N N . SER A 1 162 ? -4.105 -4.452 20.349 1.00 94.06 162 SER A N 1
ATOM 1278 C CA . SER A 1 162 ? -5.352 -5.189 20.084 1.00 94.06 162 SER A CA 1
ATOM 1279 C C . SER A 1 162 ? -6.415 -4.318 19.412 1.00 94.06 162 SER A C 1
ATOM 1281 O O . SER A 1 162 ? -7.267 -4.834 18.693 1.00 94.06 162 SER A O 1
ATOM 1283 N N . GLU A 1 163 ? -6.354 -3.009 19.646 1.00 96.31 163 GLU A N 1
ATOM 1284 C CA . GLU A 1 163 ? -7.196 -1.982 19.046 1.00 96.31 163 GLU A CA 1
ATOM 1285 C C . GLU A 1 163 ? -6.296 -0.936 18.386 1.00 96.31 163 GLU A C 1
ATOM 1287 O O . GLU A 1 163 ? -5.272 -0.551 18.957 1.00 96.31 163 GLU A O 1
ATOM 1292 N N . ILE A 1 164 ? -6.658 -0.532 17.170 1.00 96.25 164 ILE A N 1
ATOM 1293 C CA . ILE A 1 164 ? -5.883 0.392 16.344 1.00 96.25 164 ILE A CA 1
ATOM 1294 C C . ILE A 1 164 ? -6.800 1.435 15.712 1.00 96.25 164 ILE A C 1
ATOM 1296 O O . ILE A 1 164 ? -7.945 1.146 15.357 1.00 96.25 164 ILE A O 1
ATOM 1300 N N . GLU A 1 165 ? -6.287 2.644 15.540 1.00 95.44 165 GLU A N 1
ATOM 1301 C CA . GLU A 1 165 ? -6.960 3.693 14.784 1.00 95.44 165 GLU A CA 1
ATOM 1302 C C . GLU A 1 165 ? -6.819 3.440 13.278 1.00 95.44 165 GLU A C 1
ATOM 1304 O O . GLU A 1 165 ? -5.727 3.154 12.786 1.00 95.44 165 GLU A O 1
ATOM 1309 N N . PHE A 1 166 ? -7.900 3.589 12.513 1.00 94.75 166 PHE A N 1
ATOM 1310 C CA . PHE A 1 166 ? -7.790 3.880 11.087 1.00 94.75 166 PHE A CA 1
ATOM 1311 C C . PHE A 1 166 ? -7.813 5.405 10.939 1.00 94.75 166 PHE A C 1
ATOM 1313 O O . PHE A 1 166 ? -8.900 5.980 11.043 1.00 94.75 166 PHE A O 1
ATOM 1320 N N . PRO A 1 167 ? -6.661 6.075 10.750 1.00 90.62 167 PRO A N 1
ATOM 1321 C CA . PRO A 1 167 ? -6.583 7.527 10.867 1.00 90.62 167 PRO A CA 1
ATOM 1322 C C . PRO A 1 167 ? -7.508 8.220 9.874 1.00 90.62 167 PRO A C 1
ATOM 1324 O O . PRO A 1 167 ? -7.584 7.834 8.705 1.00 90.62 167 PRO A O 1
ATOM 1327 N N . SER A 1 168 ? -8.227 9.245 10.343 1.00 85.50 168 SER A N 1
ATOM 1328 C CA . SER A 1 168 ? -8.927 10.152 9.435 1.00 85.50 168 SER A CA 1
ATOM 1329 C C . SER A 1 168 ? -7.926 11.016 8.704 1.00 85.50 168 SER A C 1
ATOM 1331 O O . SER A 1 168 ? -6.928 11.459 9.266 1.00 85.50 168 SER A O 1
ATOM 1333 N N . PHE A 1 169 ? -8.267 11.341 7.475 1.00 71.19 169 PHE A N 1
ATOM 1334 C CA . PHE A 1 169 ? -7.477 12.235 6.665 1.00 71.19 169 PHE A CA 1
ATOM 1335 C C . PHE A 1 169 ? -8.281 13.512 6.509 1.00 71.19 169 PHE A C 1
ATOM 1337 O O . PHE A 1 169 ? -9.184 13.588 5.681 1.00 71.19 169 PHE A O 1
ATOM 1344 N N . SER A 1 170 ? -8.039 14.468 7.395 1.00 56.19 170 SER A N 1
ATOM 1345 C CA . SER A 1 170 ? -8.570 15.813 7.242 1.00 56.19 170 SER A CA 1
ATOM 1346 C C . SER A 1 170 ? -7.759 16.550 6.170 1.00 56.19 170 SER A C 1
ATOM 1348 O O . SER A 1 170 ? -6.531 16.453 6.144 1.00 56.19 170 SER A O 1
ATOM 1350 N N . ASP A 1 171 ? -8.436 17.322 5.314 1.00 46.59 171 ASP A N 1
ATOM 1351 C CA . ASP A 1 171 ? -7.851 18.324 4.405 1.00 46.59 171 ASP A CA 1
ATOM 1352 C C . ASP A 1 171 ? -7.228 19.501 5.198 1.00 46.59 171 ASP A C 1
ATOM 1354 O O . ASP A 1 171 ? -7.507 20.673 4.961 1.00 46.59 171 ASP A O 1
ATOM 1358 N N . GLN A 1 172 ? -6.415 19.225 6.219 1.00 40.12 172 GLN A N 1
ATOM 1359 C CA . GLN A 1 172 ? -5.878 20.232 7.141 1.00 40.12 172 GLN A CA 1
ATOM 1360 C C . GLN A 1 172 ? -4.636 20.965 6.609 1.00 40.12 172 GLN A C 1
ATOM 1362 O O . GLN A 1 172 ? -3.744 21.329 7.369 1.00 40.12 172 GLN A O 1
ATOM 1367 N N . LEU A 1 173 ? -4.602 21.234 5.302 1.00 41.53 173 LEU A N 1
ATOM 1368 C CA . LEU A 1 173 ? -3.637 22.147 4.680 1.00 41.53 173 LEU A CA 1
ATOM 1369 C C . LEU A 1 173 ? -4.259 23.469 4.194 1.00 41.53 173 LEU A C 1
ATOM 1371 O O . LEU A 1 173 ? -3.520 24.315 3.710 1.00 41.53 173 LEU A O 1
ATOM 1375 N N . ASP A 1 174 ? -5.561 23.702 4.401 1.00 39.47 174 ASP A N 1
ATOM 1376 C CA . ASP A 1 174 ? -6.258 24.898 3.886 1.00 39.47 174 ASP A CA 1
ATOM 1377 C C . ASP A 1 174 ? -6.588 25.981 4.935 1.00 39.47 174 ASP A C 1
ATOM 1379 O O . ASP A 1 174 ? -7.442 26.833 4.696 1.00 39.47 174 ASP A O 1
ATOM 1383 N N . SER A 1 175 ? -5.944 26.012 6.110 1.00 36.56 175 SER A N 1
ATOM 1384 C CA . SER A 1 175 ? -6.291 27.032 7.121 1.00 36.56 175 SER A CA 1
ATOM 1385 C C . SER A 1 175 ? -5.135 27.728 7.834 1.00 36.56 175 SER A C 1
ATOM 1387 O O . SER A 1 175 ? -5.336 28.175 8.963 1.00 36.56 175 SER A O 1
ATOM 1389 N N . HIS A 1 176 ? -3.942 27.843 7.242 1.00 39.50 176 HIS A N 1
ATOM 1390 C CA . HIS A 1 176 ? -2.866 28.571 7.928 1.00 39.50 176 HIS A CA 1
ATOM 1391 C C . HIS A 1 176 ? -1.914 29.413 7.070 1.00 39.50 176 HIS A C 1
ATOM 1393 O O . HIS A 1 176 ? -0.771 29.578 7.466 1.00 39.50 176 HIS A O 1
ATOM 1399 N N . ASP A 1 177 ? -2.404 30.036 5.994 1.00 43.69 177 ASP A N 1
ATOM 1400 C CA . ASP A 1 177 ? -1.713 31.172 5.359 1.00 43.69 177 ASP A CA 1
ATOM 1401 C C . ASP A 1 177 ? -2.694 32.318 5.039 1.00 43.69 177 ASP A C 1
ATOM 1403 O O . ASP A 1 177 ? -3.013 32.605 3.891 1.00 43.69 177 ASP A O 1
ATOM 1407 N N . GLU A 1 178 ? -3.167 32.998 6.084 1.00 37.97 178 GLU A N 1
ATOM 1408 C CA . GLU A 1 178 ? -3.464 34.435 6.030 1.00 37.97 178 GLU A CA 1
ATOM 1409 C C . GLU A 1 178 ? -2.985 35.059 7.344 1.00 37.97 178 GLU A C 1
ATOM 1411 O O . GLU A 1 178 ? -3.695 34.996 8.345 1.00 37.97 178 GLU A O 1
ATOM 1416 N N . LEU A 1 179 ? -1.766 35.611 7.336 1.00 36.09 179 LEU A N 1
ATOM 1417 C CA . LEU A 1 179 ? -1.337 36.795 8.095 1.00 36.09 179 LEU A CA 1
ATOM 1418 C C . LEU A 1 179 ? -0.048 37.366 7.485 1.00 36.09 179 LEU A C 1
ATOM 1420 O O . LEU A 1 179 ? 0.933 36.604 7.347 1.00 36.09 179 LEU A O 1
#

Radius of gyration: 17.03 Å; Cα contacts (8 Å, |Δi|>4): 294; chains: 1; bounding box: 41×55×42 Å

Organism: NCBI:txid158383

Nearest PDB structures (foldseek):
  1vd1-assembly1_A  TM=9.538E-01  e=2.961E-19  Nicotiana glutinosa
  1iyb-assembly1_B  TM=9.507E-01  e=5.808E-19  Nicotiana glutinosa
  1dix-assembly1_A  TM=9.500E-01  e=8.806E-17  Solanum lycopersicum
  1ioo-assembly2_B  TM=7.948E-01  e=6.169E-09  Nicotiana alata
  1bol-assembly1_A  TM=7.627E-01  e=1.813E-09  Rhizopus niveus

Solvent-accessible surface area (backbone atoms only — not comparable to full-atom values): 10440 Å² total; per-residue (Å²): 55,42,31,32,32,58,50,84,91,40,70,27,52,74,44,60,42,56,90,89,47,81,70,59,96,67,79,81,57,71,78,68,38,58,89,46,45,74,55,38,52,72,46,40,52,52,88,56,86,73,84,62,85,24,63,70,54,53,42,49,49,34,65,74,22,37,32,27,40,95,53,54,73,43,57,46,55,53,29,50,56,51,48,55,60,70,54,37,58,69,59,30,32,45,74,66,69,52,54,65,65,40,74,42,45,45,63,59,56,39,49,34,44,17,73,63,65,74,38,68,54,42,61,40,36,50,67,54,98,87,69,47,44,24,61,36,36,42,36,39,32,44,46,95,80,53,78,45,77,41,76,57,93,72,73,79,89,65,66,60,55,72,53,27,29,36,68,55,63,73,82,82,81,81,82,82,88,87,133

Secondary structure (DSSP, 8-state):
-EEEEEETTEEEEEEE--SS---------GGGGTTTHHHHHHHS---SSSP--SHHHHHHHHHHTGGGSSS-HHHHHHHHHHHHHHH-HHHHHHHTT--SSEEEEHHHHHHHHHHHHSSPPEEEEEE-TTS-EEEEEEEEEE-TTSSSEE--SSPPPP---SEEEE-----TTSSS---

pLDDT: mean 85.72, std 15.6, range [36.09, 98.44]

Foldseek 3Di:
DWKWWDDQLATATQADADDDAAQDDDQDDCVLQVVCQVVCCVRHADPDPPGDSCPVSLRVRCRVGVNRAPDDSNQRSVLSSVVSVLLVLSVLCVVLVNDAPDKDFPVSSQVSSCVSQVEGWAWEWDADPVRFTATTMIHFDADSSSHHTDYDPDHDDHDGDRMHHHHDNDPPPPPPPDD

InterPro domains:
  IPR001568 Ribonuclease T2-like [PF00445] (32-152)
  IPR001568 Ribonuclease T2-like [PTHR11240] (32-162)
  IPR033130 Ribonuclease T2, His active site 2 [PS00531] (57-68)
  IPR036430 Ribonuclease T2-like superfamily [G3DSA:3.90.730.10] (17-178)
  IPR036430 Ribonuclease T2-like superfamily [SSF55895] (25-168)

Mean predicted aligned error: 6.99 Å